Protein AF-A0A7X3QCT2-F1 (afdb_monomer_lite)

Foldseek 3Di:
DADADQEAEDADDDVVLSVLQVLQSVLLVHHKYKYADRPWDDDQSHIFSIKIWAAFWDFLVLLNLQQQWWKKKFWWPDFLVLDPQVQLVVVLVVQAAEAAPAFHPDFDDDCLLVCQCVPPDVVSVVCSVVLRRCQQHQYDDPWDWHWDADPVRIIMTMGTGFLHPLSNLLSQQLQQVQVVHHSPPGRDRDPGGGIDGCPDPSNVSSQSSSVSSNVSRVRNNVVSVVVSCVSVVIDTDDMAIWGQRGWDFDADPNGTITMGGRNHTDDPVPHDD

Secondary structure (DSSP, 8-state):
---PPPPEE-SS--HHHHHHHHHHHHHH-S--EEEEEEEEE--SSS-EEEEEEESSEE-HHHH-SSTT--EEEEEEEEEGGG--HHHHHHHHHHHS-BSTTPPPSSPPP-HHHHHHHT-SSHHHHTTHHHHHHHTT--BSSS-EEEEEE-TTSEEEEEEE--SHHHHHHHHHHHHHHTTT--TTSPP---SS---EETTSHHHHHHHHHHHHHHHHHHHHHHHHHHHHHHHHT--EEEEEE--SEEEEEEEETTEEEEEEEES-----TT---

Sequence (273 aa):
MTTTSEPLVFGPADPRSVEQLRNCQQASGELAEGVLCADHHLGYSMPIGGVMALREKIMPAGVGFDIACGNCAVRTDMPASALDAGAAMDEIARTLSFGVGRRNSEPVDHPVLDEIARANFERQRGMARLAADQLGTIGGGNHYVDLFVDDAGWVWVGVHFGSRGFGHKTAAGFLNLMRNRRWADTPSEPERPGFMELGTDLGQAYVEAMELAGRYAYAGREWVVARVLQILGAGETDRVHNHHNFAWREEHGGETLWVVRKGATPAWPGQRG

pLDDT: mean 94.5, std 7.41, range [42.97, 98.81]

Structure (mmCIF, N/CA/C/O backbone):
data_AF-A0A7X3QCT2-F1
#
_entry.id   AF-A0A7X3QCT2-F1
#
loop_
_atom_site.group_PDB
_atom_site.id
_atom_site.type_symbol
_atom_site.label_atom_id
_atom_site.label_alt_id
_atom_site.label_comp_id
_atom_site.label_asym_id
_atom_site.label_entity_id
_atom_site.label_seq_id
_atom_site.pdbx_PDB_ins_code
_atom_site.Cartn_x
_atom_site.Cartn_y
_atom_site.Cartn_z
_atom_site.occupancy
_atom_site.B_iso_or_equiv
_atom_site.auth_seq_id
_atom_site.auth_comp_id
_atom_site.auth_asym_id
_atom_site.auth_atom_id
_atom_site.pdbx_PDB_model_num
ATOM 1 N N . MET A 1 1 ? -21.432 -10.212 29.034 1.00 42.97 1 MET A N 1
ATOM 2 C CA . MET A 1 1 ? -19.981 -10.467 28.940 1.00 42.97 1 MET A CA 1
ATOM 3 C C . MET A 1 1 ? -19.698 -10.775 27.484 1.00 42.97 1 MET A C 1
ATOM 5 O O . MET A 1 1 ? -20.134 -11.817 27.020 1.00 42.97 1 MET A O 1
ATOM 9 N N . THR A 1 2 ? -19.109 -9.842 26.739 1.00 49.72 2 THR A N 1
ATOM 10 C CA . THR A 1 2 ? -18.620 -10.101 25.380 1.00 49.72 2 THR A CA 1
ATOM 11 C C . THR A 1 2 ? -17.411 -11.023 25.509 1.00 49.72 2 THR A C 1
ATOM 13 O O . THR A 1 2 ? -16.376 -10.636 26.042 1.00 49.72 2 THR A O 1
ATOM 16 N N . THR A 1 3 ? -17.575 -12.293 25.151 1.00 53.66 3 THR A N 1
ATOM 17 C CA . THR A 1 3 ? -16.487 -13.273 25.174 1.00 53.66 3 THR A CA 1
ATOM 18 C C . THR A 1 3 ? -15.582 -12.995 23.982 1.00 53.66 3 THR A C 1
ATOM 20 O O . THR A 1 3 ? -15.941 -13.342 22.865 1.00 53.66 3 THR A O 1
ATOM 23 N N . THR A 1 4 ? -14.442 -12.336 24.179 1.00 63.31 4 THR A N 1
ATOM 24 C CA . THR A 1 4 ? -13.421 -12.228 23.127 1.00 63.31 4 THR A CA 1
ATOM 25 C C . THR A 1 4 ? -12.898 -13.624 22.793 1.00 63.31 4 THR A C 1
ATOM 27 O O . THR A 1 4 ? -12.580 -14.378 23.716 1.00 63.31 4 THR A O 1
ATOM 30 N N . SER A 1 5 ? -12.811 -13.981 21.510 1.00 79.75 5 SER A N 1
ATOM 31 C CA . SER A 1 5 ? -12.181 -15.239 21.097 1.00 79.75 5 SER A CA 1
ATOM 32 C C . SER A 1 5 ? -10.664 -15.165 21.288 1.00 79.75 5 SER A C 1
ATOM 34 O O . SER A 1 5 ? -10.064 -14.096 21.170 1.00 79.75 5 SER A O 1
ATOM 36 N N . GLU A 1 6 ? -10.033 -16.295 21.607 1.00 87.19 6 GLU A N 1
ATOM 37 C CA . GLU A 1 6 ? -8.569 -16.383 21.606 1.00 87.19 6 GLU A CA 1
ATOM 38 C C . GLU A 1 6 ? -8.036 -16.215 20.172 1.00 87.19 6 GLU A C 1
ATOM 40 O O . GLU A 1 6 ? -8.607 -16.817 19.256 1.00 87.19 6 GLU A O 1
ATOM 45 N N . PRO A 1 7 ? -6.952 -15.440 19.958 1.00 91.06 7 PRO A N 1
ATOM 46 C CA . PRO A 1 7 ? -6.292 -15.364 18.664 1.00 91.06 7 PRO A CA 1
ATOM 47 C C . PRO A 1 7 ? -5.934 -16.740 18.097 1.00 91.06 7 PRO A C 1
ATOM 49 O O . PRO A 1 7 ? -5.259 -17.536 18.754 1.00 91.06 7 PRO A O 1
ATOM 52 N N . LEU A 1 8 ? -6.303 -16.994 16.843 1.00 92.88 8 LEU A N 1
ATOM 53 C CA . LEU A 1 8 ? -5.777 -18.133 16.096 1.00 92.88 8 LEU A CA 1
ATOM 54 C C . LEU A 1 8 ? -4.351 -17.813 15.636 1.00 92.88 8 LEU A C 1
ATOM 56 O O . LEU A 1 8 ? -4.130 -16.804 14.971 1.00 92.88 8 LEU A O 1
ATOM 60 N N . VAL A 1 9 ? -3.381 -18.667 15.960 1.00 92.69 9 VAL A N 1
ATOM 61 C CA . VAL A 1 9 ? -1.968 -18.434 15.628 1.00 92.69 9 VAL A CA 1
ATOM 62 C C . VAL A 1 9 ? -1.450 -19.509 14.686 1.00 92.69 9 VAL A C 1
ATOM 64 O O . VAL A 1 9 ? -1.581 -20.702 14.960 1.00 92.69 9 VAL A O 1
ATOM 67 N N . PHE A 1 10 ? -0.819 -19.082 13.596 1.00 90.00 10 PHE A N 1
ATOM 68 C CA . PHE A 1 10 ? -0.097 -19.955 12.680 1.00 90.00 10 PHE A CA 1
ATOM 69 C C . PHE A 1 10 ? 1.409 -19.859 12.942 1.00 90.00 10 PHE A C 1
ATOM 71 O O . PHE A 1 10 ? 1.956 -18.765 13.023 1.00 90.00 10 PHE A O 1
ATOM 78 N N . GLY A 1 11 ? 2.090 -21.003 13.049 1.00 89.88 11 GLY A N 1
ATOM 79 C CA . GLY A 1 11 ? 3.526 -21.062 13.351 1.00 89.88 11 GLY A CA 1
ATOM 80 C C . GLY A 1 11 ? 3.873 -20.828 14.834 1.00 89.88 11 GLY A C 1
ATOM 81 O O . GLY A 1 11 ? 2.981 -20.771 15.684 1.00 89.88 11 GLY A O 1
ATOM 82 N N . PRO A 1 12 ? 5.173 -20.749 15.180 1.00 89.25 12 PRO A N 1
ATOM 83 C CA . PRO A 1 12 ? 5.620 -20.447 16.539 1.00 89.25 12 PRO A CA 1
ATOM 84 C C . PRO A 1 12 ? 5.151 -19.057 16.984 1.00 89.25 12 PRO A C 1
ATOM 86 O O . PRO A 1 12 ? 5.372 -18.079 16.279 1.00 89.25 12 PRO A O 1
ATOM 89 N N . ALA A 1 13 ? 4.530 -18.966 18.160 1.00 89.06 13 ALA A N 1
ATOM 90 C CA . ALA A 1 13 ? 3.944 -17.725 18.657 1.00 89.06 13 ALA A CA 1
ATOM 91 C C . ALA A 1 13 ? 4.942 -16.882 19.474 1.00 89.06 13 ALA A C 1
ATOM 93 O O . ALA A 1 13 ? 5.467 -17.375 20.474 1.00 89.06 13 ALA A O 1
ATOM 94 N N . ASP A 1 14 ? 5.140 -15.600 19.129 1.00 90.06 14 ASP A N 1
ATOM 95 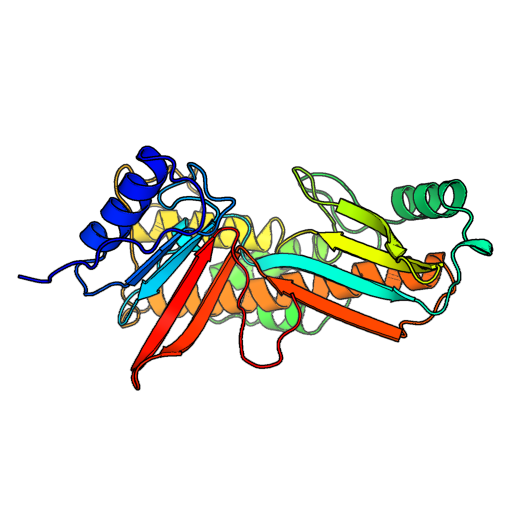C CA . ASP A 1 14 ? 5.679 -14.597 20.065 1.00 90.06 14 ASP A CA 1
ATOM 96 C C . ASP A 1 14 ? 4.564 -14.225 21.060 1.00 90.06 14 ASP A C 1
ATOM 98 O O . ASP A 1 14 ? 3.583 -13.584 20.658 1.00 90.06 14 ASP A O 1
ATOM 102 N N . PRO A 1 15 ? 4.688 -14.562 22.362 1.00 94.00 15 PRO A N 1
ATOM 103 C CA . PRO A 1 15 ? 3.645 -14.289 23.350 1.00 94.00 15 PRO A CA 1
ATOM 104 C C . PRO A 1 15 ? 3.253 -12.811 23.427 1.00 94.00 15 PRO A C 1
ATOM 106 O O . PRO A 1 15 ? 2.107 -12.492 23.740 1.00 94.00 15 PRO A O 1
ATOM 109 N N . ARG A 1 16 ? 4.182 -11.897 23.115 1.00 95.00 16 ARG A N 1
ATOM 110 C CA . ARG A 1 16 ? 3.914 -10.455 23.134 1.00 95.00 16 ARG A CA 1
ATOM 111 C C . ARG A 1 16 ? 3.017 -10.030 21.975 1.00 95.00 16 ARG A C 1
ATOM 113 O O . ARG A 1 16 ? 2.191 -9.146 22.159 1.00 95.00 16 ARG A O 1
ATOM 120 N N . SER A 1 17 ? 3.145 -10.665 20.812 1.00 95.38 17 SER A N 1
ATOM 121 C CA . SER A 1 17 ? 2.288 -10.406 19.647 1.00 95.38 17 SER A CA 1
ATOM 122 C C . SER A 1 17 ? 0.884 -10.973 19.853 1.00 95.38 17 SER A C 1
ATOM 124 O O . SER A 1 17 ? -0.098 -10.310 19.524 1.00 95.38 17 SER A O 1
ATOM 126 N N . VAL A 1 18 ? 0.781 -12.158 20.470 1.00 95.38 18 VAL A N 1
ATOM 127 C CA . VAL A 1 18 ? -0.507 -12.737 20.899 1.00 95.38 18 VAL A CA 1
ATOM 128 C C . VAL A 1 18 ? -1.214 -11.791 21.863 1.00 95.38 18 VAL A C 1
ATOM 130 O O . VAL A 1 18 ? -2.374 -11.445 21.654 1.00 95.38 18 VAL A O 1
ATOM 133 N N . GLU A 1 19 ? -0.499 -11.317 22.883 1.00 94.94 19 GLU A N 1
ATOM 134 C CA . GLU A 1 19 ? -1.038 -10.364 23.848 1.00 94.94 19 GLU A CA 1
ATOM 135 C C . GLU A 1 19 ? -1.411 -9.029 23.189 1.00 94.94 19 GLU A C 1
ATOM 137 O O . GLU A 1 19 ? -2.446 -8.444 23.499 1.00 94.94 19 GLU A O 1
ATOM 142 N N . GLN A 1 20 ? -0.622 -8.555 22.225 1.00 94.06 20 GLN A N 1
ATOM 143 C CA . GLN A 1 20 ? -0.935 -7.343 21.476 1.00 94.06 20 GLN A CA 1
ATOM 144 C C . GLN A 1 20 ? -2.252 -7.467 20.689 1.00 94.06 20 GLN A C 1
ATOM 146 O O . GLN A 1 20 ? -3.079 -6.553 20.738 1.00 94.06 20 GLN A O 1
ATOM 151 N N . LEU A 1 21 ? -2.485 -8.590 19.998 1.00 95.56 21 LEU A N 1
ATOM 152 C CA . LEU A 1 21 ? -3.744 -8.817 19.281 1.00 95.56 21 LEU A CA 1
ATOM 153 C C . LEU A 1 21 ? -4.923 -9.012 20.243 1.00 95.56 21 LEU A C 1
ATOM 155 O O . LEU A 1 21 ? -5.983 -8.425 20.025 1.00 95.56 21 LEU A O 1
ATOM 159 N N . ARG A 1 22 ? -4.721 -9.737 21.350 1.00 94.81 22 ARG A N 1
ATOM 160 C CA . ARG A 1 22 ? -5.732 -9.900 22.407 1.00 94.81 22 ARG A CA 1
ATOM 161 C C . ARG A 1 22 ? -6.169 -8.548 22.976 1.00 94.81 22 ARG A C 1
ATOM 163 O O . ARG A 1 22 ? -7.364 -8.297 23.117 1.00 94.81 22 ARG A O 1
ATOM 170 N N . ASN A 1 23 ? -5.220 -7.647 23.232 1.00 94.06 23 ASN A N 1
ATOM 171 C CA . ASN A 1 23 ? -5.509 -6.280 23.668 1.00 94.06 23 ASN A CA 1
ATOM 172 C C . ASN A 1 23 ? -6.344 -5.505 22.638 1.00 94.06 23 ASN A C 1
ATOM 174 O O . ASN A 1 23 ? -7.232 -4.744 23.022 1.00 94.06 23 ASN A O 1
ATOM 178 N N . CYS A 1 24 ? -6.112 -5.715 21.337 1.00 94.56 24 CYS A N 1
ATOM 179 C CA . CYS A 1 24 ? -6.940 -5.124 20.282 1.00 94.56 24 CYS A CA 1
ATOM 180 C C . CYS A 1 24 ? -8.372 -5.675 20.307 1.00 94.56 24 CYS A C 1
ATOM 182 O O . CYS A 1 24 ? -9.318 -4.887 20.310 1.00 94.56 24 CYS A O 1
ATOM 184 N N . GLN A 1 25 ? -8.543 -6.998 20.396 1.00 94.75 25 GLN A N 1
ATOM 185 C CA . GLN A 1 25 ? -9.867 -7.626 20.468 1.00 94.75 25 GLN A CA 1
ATOM 186 C C . GLN A 1 25 ? -10.650 -7.146 21.697 1.00 94.75 25 GLN A C 1
ATOM 188 O O . GLN A 1 25 ? -11.811 -6.768 21.573 1.00 94.75 25 GLN A O 1
ATOM 193 N N . GLN A 1 26 ? -10.013 -7.078 22.870 1.00 93.00 26 GLN A N 1
ATOM 194 C CA . GLN A 1 26 ? -10.643 -6.574 24.096 1.00 93.00 26 GLN A CA 1
ATOM 195 C C . GLN A 1 26 ? -11.027 -5.095 23.989 1.00 93.00 26 GLN A C 1
ATOM 197 O O . GLN A 1 26 ? -12.134 -4.713 24.367 1.00 93.00 26 GLN A O 1
ATOM 202 N N . ALA A 1 27 ? -10.132 -4.262 23.455 1.00 92.94 27 ALA A N 1
ATOM 203 C CA . ALA A 1 27 ? -10.375 -2.832 23.301 1.00 92.94 27 ALA A CA 1
ATOM 204 C C . ALA A 1 27 ? -11.466 -2.510 22.265 1.00 92.94 27 ALA A C 1
ATOM 206 O O . ALA A 1 27 ? -12.057 -1.433 22.339 1.00 92.94 27 ALA A O 1
ATOM 207 N N . SER A 1 28 ? -11.761 -3.426 21.334 1.00 93.44 28 SER A N 1
ATOM 208 C CA . SER A 1 28 ? -12.837 -3.241 20.351 1.00 93.44 28 SER A CA 1
ATOM 209 C C . SER A 1 28 ? -14.212 -3.090 21.017 1.00 93.44 28 SER A C 1
ATOM 211 O O . SER A 1 28 ? -15.053 -2.328 20.541 1.00 93.44 28 SER A O 1
ATOM 213 N N . GLY A 1 29 ? -14.434 -3.765 22.152 1.00 91.19 29 GLY A N 1
ATOM 214 C CA . GLY A 1 29 ? -15.724 -3.803 22.843 1.00 91.19 29 GLY A CA 1
ATOM 215 C C . GLY A 1 29 ? -16.796 -4.651 22.145 1.00 91.19 29 GLY A C 1
ATOM 216 O O . GLY A 1 29 ? -17.916 -4.715 22.648 1.00 91.19 29 GLY A O 1
ATOM 217 N N . GLU A 1 30 ? -16.465 -5.323 21.039 1.00 90.25 30 GLU A N 1
ATOM 218 C CA . GLU A 1 30 ? -17.344 -6.240 20.307 1.00 90.25 30 GLU A CA 1
ATOM 219 C C . GLU A 1 30 ? -16.736 -7.651 20.218 1.00 90.25 30 GLU A C 1
ATOM 221 O O . GLU A 1 30 ? -15.598 -7.890 20.628 1.00 90.25 30 GLU A O 1
ATOM 226 N N . LEU A 1 31 ? -17.519 -8.622 19.736 1.00 85.56 31 LEU A N 1
ATOM 227 C CA . LEU A 1 31 ? -16.987 -9.945 19.415 1.00 85.56 31 LEU A CA 1
ATOM 228 C C . LEU A 1 31 ? -16.133 -9.821 18.148 1.00 85.56 31 LEU A C 1
ATOM 230 O O . LEU A 1 31 ? -16.675 -9.791 17.047 1.00 85.56 31 LEU A O 1
ATOM 234 N N . ALA A 1 32 ? -14.818 -9.728 18.330 1.00 87.75 32 ALA A N 1
ATOM 235 C CA . ALA A 1 32 ? -13.847 -9.637 17.249 1.00 87.75 32 ALA A CA 1
ATOM 236 C C . ALA A 1 32 ? -13.029 -10.927 17.151 1.00 87.75 32 ALA A C 1
ATOM 238 O O . ALA A 1 32 ? -12.456 -11.380 18.147 1.00 87.75 32 ALA A O 1
ATOM 239 N N . GLU A 1 33 ? -12.933 -11.492 15.951 1.00 91.94 33 GLU A N 1
ATOM 240 C CA . GLU A 1 33 ? -12.027 -12.606 15.666 1.00 91.94 33 GLU A CA 1
ATOM 241 C C . GLU A 1 33 ? -10.645 -12.085 15.281 1.00 91.94 33 GLU A C 1
ATOM 243 O O . GLU A 1 33 ? -10.526 -11.099 14.552 1.00 91.94 33 GLU A O 1
ATOM 248 N N . GLY A 1 34 ? -9.603 -12.744 15.786 1.00 94.69 34 GLY A N 1
ATOM 249 C CA . GLY A 1 34 ? -8.212 -12.371 15.567 1.00 94.69 34 GLY A CA 1
ATOM 250 C C . GLY A 1 34 ? -7.393 -13.539 15.032 1.00 94.69 34 GLY A C 1
ATOM 251 O O . GLY A 1 34 ? -7.490 -14.655 15.542 1.00 94.69 34 GLY A O 1
ATOM 252 N N . VAL A 1 35 ? -6.549 -13.272 14.036 1.00 95.81 35 VAL A N 1
ATOM 253 C CA . VAL A 1 35 ? -5.576 -14.232 13.501 1.00 95.81 35 VAL A CA 1
ATOM 254 C C . VAL A 1 35 ? -4.179 -13.614 13.505 1.00 95.81 35 VAL A C 1
ATOM 256 O O . VAL A 1 35 ? -4.013 -12.439 13.180 1.00 95.81 35 VAL A O 1
ATOM 259 N N . LEU A 1 36 ? -3.172 -14.418 13.842 1.00 96.50 36 LEU A N 1
ATOM 260 C CA . LEU A 1 36 ? -1.759 -14.120 13.630 1.00 96.50 36 LEU A CA 1
ATOM 261 C C . LEU A 1 36 ? -1.175 -15.059 12.577 1.00 96.50 36 LEU A C 1
ATOM 263 O O . LEU A 1 36 ? -1.149 -16.279 12.754 1.00 96.50 36 LEU A O 1
ATOM 267 N N . CYS A 1 37 ? -0.689 -14.467 11.492 1.00 95.62 37 CYS A N 1
ATOM 268 C CA . CYS A 1 37 ? 0.076 -15.129 10.445 1.00 95.62 37 CYS A CA 1
ATOM 269 C C . CYS A 1 37 ? 1.456 -15.573 10.959 1.00 95.62 37 CYS A C 1
ATOM 271 O O . CYS A 1 37 ? 1.920 -15.141 12.012 1.00 95.62 37 CYS A O 1
ATOM 273 N N . ALA A 1 38 ? 2.128 -16.456 10.218 1.00 94.06 38 ALA A N 1
ATOM 274 C CA . ALA A 1 38 ? 3.389 -17.067 10.652 1.00 94.06 38 ALA A CA 1
ATOM 275 C C . ALA A 1 38 ? 4.577 -16.094 10.753 1.00 94.06 38 ALA A C 1
ATOM 277 O O . ALA A 1 38 ? 5.556 -16.387 11.433 1.00 94.06 38 ALA A O 1
ATOM 278 N N . ASP A 1 39 ? 4.487 -14.942 10.099 1.00 93.62 39 ASP A N 1
ATOM 279 C CA . ASP A 1 39 ? 5.474 -13.863 10.082 1.00 93.62 39 ASP A CA 1
ATOM 280 C C . ASP A 1 39 ? 5.203 -12.776 11.138 1.00 93.62 39 ASP A C 1
ATOM 282 O O . ASP A 1 39 ? 5.813 -11.698 11.114 1.00 93.62 39 ASP A O 1
ATOM 286 N N . HIS A 1 40 ? 4.285 -13.042 12.073 1.00 95.81 40 HIS A N 1
ATOM 287 C CA . HIS A 1 40 ? 3.860 -12.041 13.032 1.00 95.81 40 HIS A CA 1
ATOM 288 C C . HIS A 1 40 ? 4.997 -11.536 13.921 1.00 95.81 40 HIS A C 1
ATOM 290 O O . HIS A 1 40 ? 5.888 -12.269 14.351 1.00 95.81 40 HIS A O 1
ATOM 296 N N . HIS A 1 41 ? 4.925 -10.255 14.256 1.00 94.75 41 HIS A N 1
ATOM 297 C CA . HIS A 1 41 ? 5.827 -9.614 15.202 1.00 94.75 41 HIS A CA 1
ATOM 298 C C . HIS A 1 41 ? 5.194 -8.338 15.755 1.00 94.75 41 HIS A C 1
ATOM 300 O O . HIS A 1 41 ? 4.170 -7.853 15.260 1.00 94.75 41 HIS A O 1
ATOM 306 N N . LEU A 1 42 ? 5.822 -7.783 16.793 1.00 94.00 42 LEU A N 1
ATOM 307 C CA . LEU A 1 42 ? 5.360 -6.553 17.423 1.00 94.00 42 LEU A CA 1
ATOM 308 C C . LEU A 1 42 ? 5.216 -5.427 16.401 1.00 94.00 42 LEU A C 1
ATOM 310 O O . LEU A 1 42 ? 6.157 -5.077 15.689 1.00 94.00 42 LEU A O 1
ATOM 314 N N . GLY A 1 43 ? 4.023 -4.846 16.378 1.00 89.75 43 GLY A N 1
ATOM 315 C CA . GLY A 1 43 ? 3.695 -3.687 15.565 1.00 89.75 43 GLY A CA 1
ATOM 316 C C . GLY A 1 43 ? 3.277 -2.496 16.418 1.00 89.75 43 GLY A C 1
ATOM 317 O O . GLY A 1 43 ? 3.381 -2.492 17.645 1.00 89.75 43 GLY A O 1
ATOM 318 N N . TYR A 1 44 ? 2.756 -1.471 15.755 1.00 84.38 44 TYR A N 1
ATOM 319 C CA . TYR A 1 44 ? 2.143 -0.316 16.411 1.00 84.38 44 TYR A CA 1
ATOM 320 C C . TYR A 1 44 ? 0.652 -0.558 16.665 1.00 84.38 44 TYR A C 1
ATOM 322 O O . TYR A 1 44 ? -0.097 -0.754 15.708 1.00 84.38 44 TYR A O 1
ATOM 330 N N . SER A 1 45 ? 0.220 -0.530 17.931 1.00 88.25 45 SER A N 1
ATOM 331 C CA . SER A 1 45 ? -1.109 -0.962 18.419 1.00 88.25 45 SER A CA 1
ATOM 332 C C . SER A 1 45 ? -1.458 -2.423 18.121 1.00 88.25 45 SER A C 1
ATOM 334 O O . SER A 1 45 ? -1.608 -3.195 19.057 1.00 88.25 45 SER A O 1
ATOM 336 N N . MET A 1 46 ? -1.551 -2.798 16.846 1.00 93.25 46 MET A N 1
ATOM 337 C CA . MET A 1 46 ? -1.803 -4.153 16.355 1.00 93.25 46 MET A CA 1
ATOM 338 C C . MET A 1 46 ? -0.497 -4.759 15.808 1.00 93.25 46 MET A C 1
ATOM 340 O O . MET A 1 46 ? 0.280 -4.014 15.184 1.00 93.25 46 MET A O 1
ATOM 344 N N . PRO A 1 47 ? -0.241 -6.065 16.021 1.00 95.00 47 PRO A N 1
ATOM 345 C CA . PRO A 1 47 ? 0.945 -6.729 15.487 1.00 95.00 47 PRO A CA 1
ATOM 346 C C . PRO A 1 47 ? 0.944 -6.729 13.957 1.00 95.00 47 PRO A C 1
ATOM 348 O O . PRO A 1 47 ? -0.109 -6.730 13.318 1.00 95.00 47 PRO A O 1
ATOM 351 N N . ILE A 1 48 ? 2.142 -6.722 13.374 1.00 95.19 48 ILE A N 1
ATOM 352 C CA . ILE A 1 48 ? 2.321 -7.047 11.954 1.00 95.19 48 ILE A CA 1
ATOM 353 C C . ILE A 1 48 ? 2.093 -8.559 11.803 1.00 95.19 48 ILE A C 1
ATOM 355 O O . ILE A 1 48 ? 2.358 -9.305 12.745 1.00 95.19 48 ILE A O 1
ATOM 359 N N . GLY A 1 49 ? 1.540 -8.994 10.671 1.00 95.62 49 GLY A N 1
ATOM 360 C CA . GLY A 1 49 ? 0.988 -10.338 10.475 1.00 95.62 49 GLY A CA 1
ATOM 361 C C . GLY A 1 49 ? -0.364 -10.537 11.173 1.00 95.62 49 GLY A C 1
ATOM 362 O O . GLY A 1 49 ? -0.841 -11.661 11.287 1.00 95.62 49 GLY A O 1
ATOM 363 N N . GLY A 1 50 ? -0.975 -9.468 11.693 1.00 96.50 50 GLY A N 1
ATOM 364 C CA . GLY A 1 50 ? -2.258 -9.522 12.383 1.00 96.50 50 GLY A CA 1
ATOM 365 C C . GLY A 1 50 ? -3.440 -9.316 11.441 1.00 96.50 50 GLY A C 1
ATOM 366 O O . GLY A 1 50 ? -3.430 -8.423 10.589 1.00 96.50 50 GLY A O 1
ATOM 367 N N . VAL A 1 51 ? -4.504 -10.081 11.671 1.00 97.31 51 VAL A N 1
ATOM 368 C CA . VAL A 1 51 ? -5.819 -9.904 11.050 1.00 97.31 51 VAL A CA 1
ATOM 369 C C . VAL A 1 51 ? -6.871 -9.799 12.144 1.00 97.31 51 VAL A C 1
ATOM 371 O O . VAL A 1 51 ? -6.829 -10.557 13.112 1.00 97.31 51 VAL A O 1
ATOM 374 N N . MET A 1 52 ? -7.808 -8.865 12.002 1.00 96.38 52 MET A N 1
ATOM 375 C CA . MET A 1 52 ? -8.929 -8.723 12.924 1.00 96.38 52 MET A CA 1
ATOM 376 C C . MET A 1 52 ? -10.222 -8.437 12.168 1.00 96.38 52 MET A C 1
ATOM 378 O O . MET A 1 52 ? -10.264 -7.527 11.341 1.00 96.38 52 MET A O 1
ATOM 382 N N . ALA A 1 53 ? -11.266 -9.208 12.457 1.00 96.38 53 ALA A N 1
ATOM 383 C CA . ALA A 1 53 ? -12.594 -9.024 11.888 1.00 96.38 53 ALA A CA 1
ATOM 384 C C . ALA A 1 53 ? -13.486 -8.257 12.872 1.00 96.38 53 ALA A C 1
ATOM 386 O O . ALA A 1 53 ? -13.617 -8.647 14.032 1.00 96.38 53 ALA A O 1
ATOM 387 N N . LEU A 1 54 ? -14.065 -7.156 12.397 1.00 96.12 54 LEU A N 1
ATOM 388 C CA . LEU A 1 54 ? -14.881 -6.214 13.161 1.00 96.12 54 LEU A CA 1
ATOM 389 C C . LEU A 1 54 ? -16.261 -6.074 12.520 1.00 96.12 54 LEU A C 1
ATOM 391 O O . LEU A 1 54 ? -16.391 -6.180 11.302 1.00 96.12 54 LEU A O 1
ATOM 395 N N . ARG A 1 55 ? -17.295 -5.812 13.315 1.00 95.25 55 ARG A N 1
ATOM 396 C CA . ARG A 1 55 ? -18.674 -5.681 12.825 1.00 95.25 55 ARG A CA 1
ATOM 397 C C . ARG A 1 55 ? -19.054 -4.226 12.625 1.00 95.25 55 ARG A C 1
ATOM 399 O O . ARG A 1 55 ? -19.434 -3.828 11.526 1.00 95.25 55 ARG A O 1
ATOM 406 N N . GLU A 1 56 ? -18.951 -3.435 13.686 1.00 95.25 56 GLU A N 1
ATOM 407 C CA . GLU A 1 56 ? -19.454 -2.057 13.704 1.00 95.25 56 GLU A CA 1
ATOM 408 C C . GLU A 1 56 ? -18.325 -1.025 13.676 1.00 95.25 56 GLU A C 1
ATOM 410 O O . GLU A 1 56 ? -18.578 0.181 13.642 1.00 95.25 56 GLU A O 1
ATOM 415 N N . LYS A 1 57 ? -17.068 -1.486 13.646 1.00 96.12 57 LYS A N 1
ATOM 416 C CA . LYS A 1 57 ? -15.887 -0.642 13.836 1.00 96.12 57 LYS A CA 1
ATOM 417 C C . LYS A 1 57 ? -14.826 -0.839 12.772 1.00 96.12 57 LYS A C 1
ATOM 419 O O . LYS A 1 57 ? -14.754 -1.855 12.089 1.00 96.12 57 LYS A O 1
ATOM 424 N N . ILE A 1 58 ? -13.940 0.145 12.697 1.00 96.31 58 ILE A N 1
ATOM 425 C CA . ILE A 1 58 ? -12.718 0.097 11.902 1.00 96.31 58 ILE A CA 1
ATOM 426 C C . ILE A 1 58 ? -11.528 0.570 12.740 1.00 96.31 58 ILE A C 1
ATOM 428 O O . ILE A 1 58 ? -11.658 1.463 13.583 1.00 96.31 58 ILE A O 1
ATOM 432 N N . MET A 1 59 ? -10.356 -0.030 12.518 1.00 94.75 59 MET A N 1
ATOM 433 C CA . MET A 1 59 ? -9.138 0.245 13.287 1.00 94.75 59 MET A CA 1
ATOM 434 C C . MET A 1 59 ? -8.034 0.835 12.394 1.00 94.75 59 MET A C 1
ATOM 436 O O . MET A 1 59 ? -7.267 0.078 11.794 1.00 94.75 59 MET A O 1
ATOM 440 N N . PRO A 1 60 ? -7.861 2.171 12.337 1.00 94.00 60 PRO A N 1
ATOM 441 C CA . PRO A 1 60 ? -6.835 2.785 11.491 1.00 94.00 60 PRO A CA 1
ATOM 442 C C . PRO A 1 60 ? -5.409 2.326 11.788 1.00 94.00 60 PRO A C 1
ATOM 444 O O . PRO A 1 60 ? -4.616 2.118 10.875 1.00 94.00 60 PRO A O 1
ATOM 447 N N . ALA A 1 61 ? -5.077 2.122 13.065 1.00 91.81 61 ALA A N 1
ATOM 448 C CA . ALA A 1 61 ? -3.761 1.620 13.459 1.00 91.81 61 ALA A CA 1
ATOM 449 C C . ALA A 1 61 ? -3.536 0.146 13.057 1.00 91.81 61 ALA A C 1
ATOM 451 O O . ALA A 1 61 ? -2.386 -0.279 12.899 1.00 91.81 61 ALA A O 1
ATOM 452 N N . GLY A 1 62 ? -4.626 -0.610 12.877 1.00 93.44 62 GLY A N 1
ATOM 453 C CA . GLY A 1 62 ? -4.626 -1.965 12.331 1.00 93.44 62 GLY A CA 1
ATOM 454 C C . GLY A 1 62 ? -4.422 -1.981 10.817 1.00 93.44 62 GLY A C 1
ATOM 455 O O . GLY A 1 62 ? -3.748 -2.860 10.313 1.00 93.44 62 GLY A O 1
ATOM 456 N N . VAL A 1 63 ? -4.890 -0.967 10.086 1.00 95.56 63 VAL A N 1
ATOM 457 C CA . VAL A 1 63 ? -4.513 -0.785 8.671 1.00 95.56 63 VAL A CA 1
ATOM 458 C C . VAL A 1 63 ? -3.052 -0.333 8.552 1.00 95.56 63 VAL A C 1
ATOM 460 O O . VAL A 1 63 ? -2.311 -0.810 7.697 1.00 95.56 63 VAL A O 1
ATOM 463 N N . GLY A 1 64 ? -2.612 0.559 9.443 1.00 92.19 64 GLY A N 1
ATOM 464 C CA . GLY A 1 64 ? -1.252 1.093 9.481 1.00 92.19 64 GLY A CA 1
ATOM 465 C C . GLY A 1 64 ? -1.086 2.422 8.737 1.00 92.19 64 GLY A C 1
ATOM 466 O O . GLY A 1 64 ? -1.998 2.922 8.082 1.00 92.19 64 GLY A O 1
ATOM 467 N N . PHE A 1 65 ? 0.099 3.030 8.875 1.00 92.38 65 PHE A N 1
ATOM 468 C CA . PHE A 1 65 ? 0.384 4.339 8.274 1.00 92.38 65 PHE A CA 1
ATOM 469 C C . PHE A 1 65 ? 0.525 4.277 6.757 1.00 92.38 65 PHE A C 1
ATOM 471 O O . PHE A 1 65 ? 0.028 5.161 6.065 1.00 92.38 65 PHE A O 1
ATOM 478 N N . ASP A 1 66 ? 1.205 3.257 6.232 1.00 94.62 66 ASP A N 1
ATOM 479 C CA 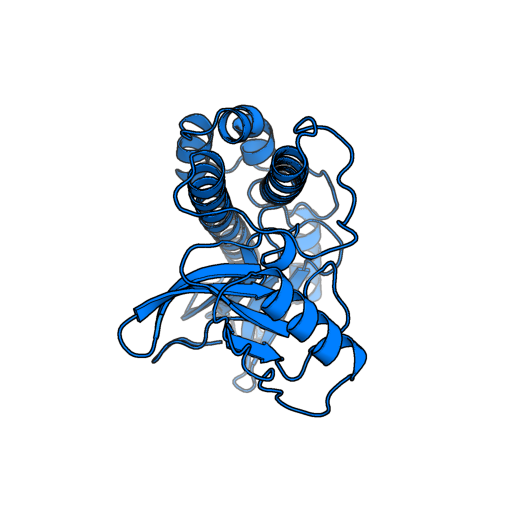. ASP A 1 66 ? 1.286 3.053 4.787 1.00 94.62 66 ASP A CA 1
ATOM 480 C C . ASP A 1 66 ? 0.080 2.241 4.313 1.00 94.62 66 ASP A C 1
ATOM 482 O O . ASP A 1 66 ? 0.167 1.034 4.067 1.00 94.62 66 ASP A O 1
ATOM 486 N N . ILE A 1 67 ? -1.072 2.920 4.263 1.00 98.06 67 ILE A N 1
ATOM 487 C CA . ILE A 1 67 ? -2.328 2.351 3.770 1.00 98.06 67 ILE A CA 1
ATOM 488 C C . ILE A 1 67 ? -2.076 1.762 2.381 1.00 98.06 67 ILE A C 1
ATOM 490 O O . ILE A 1 67 ? -1.473 2.402 1.516 1.00 98.06 67 ILE A O 1
ATOM 494 N N . ALA A 1 68 ? -2.556 0.546 2.162 1.00 98.00 68 ALA A N 1
ATOM 495 C CA . ALA A 1 68 ? -2.460 -0.170 0.900 1.00 98.00 68 ALA A CA 1
ATOM 496 C C . ALA A 1 68 ? -1.026 -0.410 0.395 1.00 98.00 68 ALA A C 1
ATOM 498 O O . ALA A 1 68 ? -0.814 -0.624 -0.808 1.00 98.00 68 ALA A O 1
ATOM 499 N N . CYS A 1 69 ? -0.043 -0.425 1.307 1.00 97.94 69 CYS A N 1
ATOM 500 C CA . CYS A 1 69 ? 1.223 -1.102 1.041 1.00 97.94 69 CYS A CA 1
ATOM 501 C C . CYS A 1 69 ? 0.944 -2.541 0.597 1.00 97.94 69 CYS A C 1
ATOM 503 O O . CYS A 1 69 ? -0.064 -3.141 0.991 1.00 97.94 69 CYS A O 1
ATOM 505 N N . GLY A 1 70 ? 1.772 -3.059 -0.298 1.00 97.31 70 GLY A N 1
ATOM 506 C CA . GLY A 1 70 ? 1.563 -4.358 -0.915 1.00 97.31 70 GLY A CA 1
ATOM 507 C C . GLY A 1 70 ? 2.373 -4.516 -2.188 1.00 97.31 70 GLY A C 1
ATOM 508 O O . GLY A 1 70 ? 3.134 -3.623 -2.574 1.00 97.31 70 GLY A O 1
ATOM 509 N N . ASN A 1 71 ? 2.206 -5.669 -2.827 1.00 97.25 71 ASN A N 1
ATOM 510 C CA . ASN A 1 71 ? 3.048 -6.105 -3.933 1.00 97.25 71 ASN A CA 1
ATOM 511 C C . ASN A 1 71 ? 2.289 -6.095 -5.259 1.00 97.25 71 ASN A C 1
ATOM 513 O O . ASN A 1 71 ? 1.088 -6.360 -5.304 1.00 97.25 71 ASN A O 1
ATOM 517 N N . CYS A 1 72 ? 3.007 -5.815 -6.341 1.00 98.25 72 CYS A N 1
ATOM 518 C CA . CYS A 1 72 ? 2.626 -6.139 -7.708 1.00 98.25 72 CYS A CA 1
ATOM 519 C C . CYS A 1 72 ? 3.760 -6.950 -8.332 1.00 98.25 72 CYS A C 1
ATOM 521 O O . CYS A 1 72 ? 4.872 -6.442 -8.441 1.00 98.25 72 CYS A O 1
ATOM 523 N N . ALA A 1 73 ? 3.480 -8.181 -8.739 1.00 98.06 73 ALA A N 1
ATOM 524 C CA . ALA A 1 73 ? 4.400 -9.040 -9.463 1.00 98.06 73 ALA A CA 1
ATOM 525 C C . ALA A 1 73 ? 3.828 -9.312 -10.855 1.00 98.06 73 ALA A C 1
ATOM 527 O O . ALA A 1 73 ? 2.684 -9.752 -10.978 1.00 98.06 73 ALA A O 1
ATOM 528 N N . VAL A 1 74 ? 4.611 -9.040 -11.895 1.00 98.56 74 VAL A N 1
ATOM 529 C CA . VAL A 1 74 ? 4.231 -9.274 -13.290 1.00 98.56 74 VAL A CA 1
ATOM 530 C C . VAL A 1 74 ? 5.244 -10.182 -13.956 1.00 98.56 74 VAL A C 1
ATOM 532 O O . VAL A 1 74 ? 6.427 -9.852 -13.988 1.00 98.56 74 VAL A O 1
ATOM 535 N N . ARG A 1 75 ? 4.782 -11.303 -14.515 1.00 98.62 75 ARG A N 1
ATOM 536 C CA . ARG A 1 75 ? 5.614 -12.131 -15.389 1.00 98.62 75 ARG A CA 1
ATOM 537 C C . ARG A 1 75 ? 5.652 -11.508 -16.765 1.00 98.62 75 ARG A C 1
ATOM 539 O O . ARG A 1 75 ? 4.616 -11.118 -17.304 1.00 98.62 75 ARG A O 1
ATOM 546 N N . THR A 1 76 ? 6.836 -11.471 -17.346 1.00 98.75 76 THR A N 1
ATOM 547 C CA . THR A 1 76 ? 7.041 -10.951 -18.693 1.00 98.75 76 THR A CA 1
ATOM 548 C C . THR A 1 76 ? 7.091 -12.071 -19.734 1.00 98.75 76 THR A C 1
ATOM 550 O O . THR A 1 76 ? 7.122 -13.253 -19.389 1.00 98.75 76 THR A O 1
ATOM 553 N N . ASP A 1 77 ? 7.086 -11.714 -21.013 1.00 98.50 77 ASP A N 1
ATOM 554 C CA . ASP A 1 77 ? 7.448 -12.603 -22.125 1.00 98.50 77 ASP A CA 1
ATOM 555 C C . ASP A 1 77 ? 8.968 -12.647 -22.394 1.00 98.50 77 ASP A C 1
ATOM 557 O O . ASP A 1 77 ? 9.414 -13.301 -23.340 1.00 98.50 77 ASP A O 1
ATOM 561 N N . MET A 1 78 ? 9.780 -11.993 -21.554 1.00 98.56 78 MET A N 1
ATOM 562 C CA . MET A 1 78 ? 11.235 -11.988 -21.661 1.00 98.56 78 MET A CA 1
ATOM 563 C C . MET A 1 78 ? 11.836 -13.224 -20.966 1.00 98.56 78 MET A C 1
ATOM 565 O O . MET A 1 78 ? 11.656 -13.406 -19.756 1.00 98.56 78 MET A O 1
ATOM 569 N N . PRO A 1 79 ? 12.604 -14.064 -21.685 1.00 98.50 79 PRO A N 1
ATOM 570 C CA . PRO A 1 79 ? 13.377 -15.124 -21.057 1.00 98.50 79 PRO A CA 1
ATOM 571 C C . PRO A 1 79 ? 14.604 -14.541 -20.345 1.00 98.50 79 PRO A C 1
ATOM 573 O O . PRO A 1 79 ? 15.235 -13.603 -20.832 1.00 98.50 79 PRO A O 1
ATOM 576 N N . ALA A 1 80 ? 15.014 -15.150 -19.235 1.00 98.31 80 ALA A N 1
ATOM 577 C CA . ALA A 1 80 ? 16.161 -14.716 -18.437 1.00 98.31 80 ALA A CA 1
ATOM 578 C C . ALA A 1 80 ? 17.472 -14.660 -19.237 1.00 98.31 80 ALA A C 1
ATOM 580 O O . ALA A 1 80 ? 18.322 -13.816 -18.976 1.00 98.31 80 ALA A O 1
ATOM 581 N N . SER A 1 81 ? 17.626 -15.507 -20.258 1.00 98.12 81 SER A N 1
ATOM 582 C CA . SER A 1 81 ? 18.788 -15.486 -21.155 1.00 98.12 81 SER A CA 1
ATOM 583 C C . SER A 1 81 ? 18.903 -14.212 -22.000 1.00 98.12 81 SER A C 1
ATOM 585 O O . SER A 1 81 ? 19.967 -13.960 -22.558 1.00 98.12 81 SER A O 1
ATOM 587 N N . ALA A 1 82 ? 17.816 -13.449 -22.146 1.00 98.00 82 ALA A N 1
ATOM 588 C CA . ALA A 1 82 ? 17.787 -12.176 -22.864 1.00 98.00 82 ALA A CA 1
ATOM 589 C C . ALA A 1 82 ? 17.931 -10.959 -21.931 1.00 98.00 82 ALA A C 1
ATOM 591 O O . ALA A 1 82 ? 18.024 -9.834 -22.419 1.00 98.00 82 ALA A O 1
ATOM 592 N N . LEU A 1 83 ? 17.947 -11.167 -20.609 1.00 98.12 83 LEU A N 1
ATOM 593 C CA . LEU A 1 83 ? 18.013 -10.093 -19.626 1.00 98.12 83 LEU A CA 1
ATOM 594 C C . LEU A 1 83 ? 19.465 -9.702 -19.325 1.00 98.12 83 LEU A C 1
ATOM 596 O O . LEU A 1 83 ? 20.224 -10.480 -18.747 1.00 98.12 83 LEU A O 1
ATOM 600 N N . ASP A 1 84 ? 19.815 -8.449 -19.610 1.00 97.88 84 ASP A N 1
ATOM 601 C CA . ASP A 1 84 ? 20.944 -7.779 -18.962 1.00 97.88 84 ASP A CA 1
ATOM 602 C C . ASP A 1 84 ? 20.441 -7.080 -17.693 1.00 97.88 84 ASP A C 1
ATOM 604 O O . ASP A 1 84 ? 19.969 -5.941 -17.723 1.00 97.88 84 ASP A O 1
ATOM 608 N N . ALA A 1 85 ? 20.498 -7.796 -16.568 1.00 96.81 85 ALA A N 1
ATOM 609 C CA . ALA A 1 85 ? 19.953 -7.307 -15.306 1.00 96.81 85 ALA A CA 1
ATOM 610 C C . ALA A 1 85 ? 20.674 -6.043 -14.812 1.00 96.81 85 ALA A C 1
ATOM 612 O O . ALA A 1 85 ? 20.032 -5.164 -14.246 1.00 96.81 85 ALA A O 1
ATOM 613 N N . GLY A 1 86 ? 21.986 -5.925 -15.045 1.00 98.19 86 GLY A N 1
ATOM 614 C CA . GLY A 1 86 ? 22.760 -4.761 -14.615 1.00 98.19 86 GLY A CA 1
ATOM 615 C C . GLY A 1 86 ? 22.321 -3.503 -15.357 1.00 98.19 86 GLY A C 1
ATOM 616 O O . GLY A 1 86 ? 21.936 -2.518 -14.730 1.00 98.19 86 GLY A O 1
ATOM 617 N N . ALA A 1 87 ? 22.293 -3.570 -16.691 1.00 98.38 87 ALA A N 1
ATOM 618 C CA . ALA A 1 87 ? 21.858 -2.448 -17.516 1.00 98.38 87 ALA A CA 1
ATOM 619 C C . ALA A 1 87 ? 20.389 -2.071 -17.260 1.00 98.38 87 ALA A C 1
ATOM 621 O O . ALA A 1 87 ? 20.062 -0.886 -17.163 1.00 98.38 87 ALA A O 1
ATOM 622 N N . ALA A 1 88 ? 19.508 -3.066 -17.108 1.00 98.50 88 ALA A N 1
ATOM 623 C CA . ALA A 1 88 ? 18.099 -2.832 -16.809 1.00 98.50 88 ALA A CA 1
ATOM 624 C C . ALA A 1 88 ? 17.910 -2.139 -15.452 1.00 98.50 88 ALA A C 1
ATOM 626 O O . ALA A 1 88 ? 17.193 -1.142 -15.368 1.00 98.50 88 ALA A O 1
ATOM 627 N N . MET A 1 89 ? 18.576 -2.621 -14.397 1.00 98.38 89 MET A N 1
ATOM 628 C CA . MET A 1 89 ? 18.460 -2.033 -13.060 1.00 98.38 89 MET A CA 1
ATOM 629 C C . MET A 1 89 ? 19.065 -0.627 -12.981 1.00 98.38 89 MET A C 1
ATOM 631 O O . MET A 1 89 ? 18.480 0.238 -12.326 1.00 98.38 89 MET A O 1
ATOM 635 N N . ASP A 1 90 ? 20.165 -0.357 -13.691 1.00 98.56 90 ASP A N 1
ATOM 636 C CA . ASP A 1 90 ? 20.730 0.994 -13.809 1.00 98.56 90 ASP A CA 1
ATOM 637 C C . ASP A 1 90 ? 19.736 1.973 -14.454 1.00 98.56 90 ASP A C 1
ATOM 639 O O . ASP A 1 90 ? 19.586 3.112 -13.997 1.00 98.56 90 ASP A O 1
ATOM 643 N N . GLU A 1 91 ? 19.027 1.542 -15.500 1.00 98.44 91 GLU A N 1
ATOM 644 C CA . GLU A 1 91 ? 18.033 2.380 -16.174 1.00 98.44 91 GLU A CA 1
ATOM 645 C C . GLU A 1 91 ? 16.763 2.571 -15.328 1.00 98.44 91 GLU A C 1
ATOM 647 O O . GLU A 1 91 ? 16.242 3.688 -15.239 1.00 98.44 91 GLU A O 1
ATOM 652 N N . ILE A 1 92 ? 16.304 1.524 -14.633 1.00 98.38 92 ILE A N 1
ATOM 653 C CA . ILE A 1 92 ? 15.210 1.598 -13.650 1.00 98.38 92 ILE A CA 1
ATOM 654 C C . ILE A 1 92 ? 15.552 2.614 -12.554 1.00 98.38 92 ILE A C 1
ATOM 656 O O . ILE A 1 92 ? 14.748 3.505 -12.269 1.00 98.38 92 ILE A O 1
ATOM 660 N N . ALA A 1 93 ? 16.750 2.525 -11.968 1.00 97.50 93 ALA A N 1
ATOM 661 C CA . ALA A 1 93 ? 17.208 3.428 -10.912 1.00 97.50 93 ALA A CA 1
ATOM 662 C C . ALA A 1 93 ? 17.332 4.885 -11.385 1.00 97.50 93 ALA A C 1
ATOM 664 O O . ALA A 1 93 ? 17.111 5.812 -10.603 1.00 97.50 93 ALA A O 1
ATOM 665 N N . ARG A 1 94 ? 17.674 5.097 -12.661 1.00 97.12 94 ARG A N 1
ATOM 666 C CA . ARG A 1 94 ? 17.803 6.426 -13.271 1.00 97.12 94 ARG A CA 1
ATOM 667 C C . ARG A 1 94 ? 16.457 7.049 -13.629 1.00 97.12 94 ARG A C 1
ATOM 669 O O . ARG A 1 94 ? 16.292 8.259 -13.476 1.00 97.12 94 ARG A O 1
ATOM 676 N N . THR A 1 95 ? 15.519 6.243 -14.118 1.00 96.75 95 THR A N 1
ATOM 677 C CA . THR A 1 95 ? 14.215 6.721 -14.592 1.00 96.75 95 THR A CA 1
ATOM 678 C C . THR A 1 95 ? 13.238 6.932 -13.442 1.00 96.75 95 THR A C 1
ATOM 680 O O . THR A 1 95 ? 12.526 7.939 -13.405 1.00 96.75 95 THR A O 1
ATOM 683 N N . LEU A 1 96 ? 13.182 5.987 -12.501 1.00 97.44 96 LEU A N 1
ATOM 684 C CA . LEU A 1 96 ? 12.184 5.989 -11.440 1.00 97.44 96 LEU A CA 1
ATOM 685 C C . LEU A 1 96 ? 12.616 6.804 -10.216 1.00 97.44 96 LEU A C 1
ATOM 687 O O . LEU A 1 96 ? 13.790 7.024 -9.933 1.00 97.44 96 LEU A O 1
ATOM 691 N N . SER A 1 97 ? 11.625 7.247 -9.442 1.00 97.38 97 SER A N 1
ATOM 692 C CA . SER A 1 97 ? 11.840 8.109 -8.279 1.00 97.38 97 SER A CA 1
ATOM 693 C C . SER A 1 97 ? 11.808 7.332 -6.958 1.00 97.38 97 SER A C 1
ATOM 695 O O . SER A 1 97 ? 10.739 7.064 -6.398 1.00 97.38 97 SER A O 1
ATOM 697 N N . PHE A 1 98 ? 12.997 7.038 -6.427 1.00 96.88 98 PHE A N 1
ATOM 698 C CA . PHE A 1 98 ? 13.215 6.414 -5.116 1.00 96.88 98 PHE A CA 1
ATOM 699 C C . PHE A 1 98 ? 13.516 7.449 -4.024 1.00 96.88 98 PHE A C 1
ATOM 701 O O . PHE A 1 98 ? 14.162 8.467 -4.266 1.00 96.88 98 PHE A O 1
ATOM 708 N N . GLY A 1 99 ? 13.079 7.172 -2.796 1.00 95.00 99 GLY A N 1
ATOM 709 C CA . GLY A 1 99 ? 13.314 7.997 -1.609 1.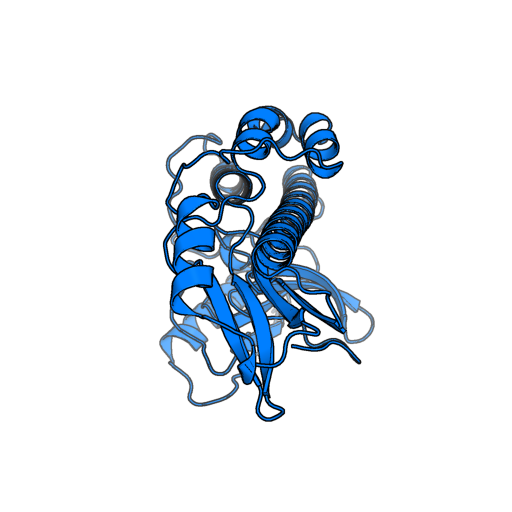00 95.00 99 GLY A CA 1
ATOM 710 C C . GLY A 1 99 ? 12.057 8.648 -1.022 1.00 95.00 99 GLY A C 1
ATOM 711 O O . GLY A 1 99 ? 11.024 8.825 -1.673 1.00 95.00 99 GLY A O 1
ATOM 712 N N . VAL A 1 100 ? 12.136 9.016 0.257 1.00 91.69 100 VAL A N 1
ATOM 713 C CA . VAL A 1 100 ? 11.031 9.652 0.991 1.00 91.69 100 VAL A CA 1
ATOM 714 C C . VAL A 1 100 ? 10.813 11.085 0.497 1.00 91.69 100 VAL A C 1
ATOM 716 O O . VAL A 1 100 ? 11.761 11.838 0.301 1.00 91.69 100 VAL A O 1
ATOM 719 N N . GLY A 1 101 ? 9.548 11.473 0.304 1.00 90.12 101 GLY A N 1
ATOM 720 C CA . GLY A 1 101 ? 9.177 12.851 -0.045 1.00 90.12 101 GLY A CA 1
ATOM 721 C C . GLY A 1 101 ? 9.526 13.280 -1.472 1.00 90.12 101 GLY A C 1
ATOM 722 O O . GLY A 1 101 ? 9.380 14.456 -1.800 1.00 90.12 101 GLY A O 1
ATOM 723 N N . ARG A 1 102 ? 9.969 12.353 -2.326 1.00 95.50 102 ARG A N 1
ATOM 724 C CA . ARG A 1 102 ? 10.237 12.634 -3.737 1.00 95.50 102 ARG A CA 1
ATOM 725 C C . ARG A 1 102 ? 8.954 12.933 -4.498 1.00 95.50 102 ARG A C 1
ATOM 727 O O . ARG A 1 102 ? 7.867 12.522 -4.093 1.00 95.50 102 ARG A O 1
ATOM 734 N N . ARG A 1 103 ? 9.128 13.643 -5.608 1.00 96.44 103 ARG A N 1
ATOM 735 C CA . ARG A 1 103 ? 8.117 13.805 -6.648 1.00 96.44 103 ARG A CA 1
ATOM 736 C C . ARG A 1 103 ? 8.449 12.881 -7.805 1.00 96.44 103 ARG A C 1
ATOM 738 O O . ARG A 1 103 ? 9.633 12.615 -8.014 1.00 96.44 103 ARG A O 1
ATOM 745 N N . ASN A 1 104 ? 7.437 12.426 -8.531 1.00 95.50 104 ASN A N 1
ATOM 746 C CA . ASN A 1 104 ? 7.667 11.729 -9.784 1.00 95.50 104 ASN A CA 1
ATOM 747 C C . ASN A 1 104 ? 8.250 12.724 -10.800 1.00 95.50 104 ASN A C 1
ATOM 749 O O . ASN A 1 104 ? 7.770 13.854 -10.917 1.00 95.50 104 ASN A O 1
ATOM 753 N N . SER A 1 105 ? 9.330 12.329 -11.470 1.00 91.75 105 SER A N 1
ATOM 754 C CA . SER A 1 105 ? 9.959 13.101 -12.546 1.00 91.75 105 SER A CA 1
ATOM 755 C C . SER A 1 105 ? 9.030 13.237 -13.750 1.00 91.75 105 SER A C 1
ATOM 757 O O . SER A 1 105 ? 9.100 14.235 -14.465 1.00 91.75 105 SER A O 1
ATOM 759 N N . GLU A 1 106 ? 8.136 12.267 -13.932 1.00 94.12 106 GLU A N 1
ATOM 760 C CA . GLU A 1 106 ? 7.108 12.274 -14.957 1.00 94.12 106 GLU A CA 1
ATOM 761 C C . GLU A 1 106 ? 5.717 12.434 -14.327 1.00 94.12 106 GLU A C 1
ATOM 763 O O . GLU A 1 106 ? 5.321 11.614 -13.496 1.00 94.12 106 GLU A O 1
ATOM 768 N N . PRO A 1 107 ? 4.956 13.478 -14.700 1.00 90.31 107 PRO A N 1
ATOM 769 C CA . PRO A 1 107 ? 3.573 13.616 -14.269 1.00 90.31 107 PRO A CA 1
ATOM 770 C C . PRO A 1 107 ? 2.728 12.426 -14.729 1.00 90.31 107 PRO A C 1
ATOM 772 O O . PRO A 1 107 ? 2.691 12.103 -15.914 1.00 90.31 107 PRO A O 1
ATOM 775 N N . VAL A 1 108 ? 2.017 11.807 -13.789 1.00 95.56 108 VAL A N 1
ATOM 776 C CA . VAL A 1 108 ? 1.105 10.696 -14.070 1.00 95.56 108 VAL A CA 1
ATOM 777 C C . VAL A 1 108 ? -0.312 11.234 -14.204 1.00 95.56 108 VAL A C 1
ATOM 779 O O . VAL A 1 108 ? -0.826 11.838 -13.264 1.00 95.56 108 VAL A O 1
ATOM 782 N N . ASP A 1 109 ? -0.945 10.993 -15.350 1.00 95.06 109 ASP A N 1
ATOM 783 C CA . ASP A 1 109 ? -2.380 11.216 -15.522 1.00 95.06 109 ASP A CA 1
ATOM 784 C C . ASP A 1 109 ? -3.143 9.931 -15.180 1.00 95.06 109 ASP A C 1
ATOM 786 O O . ASP A 1 109 ? -2.878 8.868 -15.746 1.00 95.06 109 ASP A O 1
ATOM 790 N N . HIS A 1 110 ? -4.046 10.007 -14.204 1.00 98.31 110 HIS A N 1
ATOM 791 C CA . HIS A 1 110 ? -4.834 8.862 -13.758 1.00 98.31 110 HIS A CA 1
ATOM 792 C C . HIS A 1 110 ? -6.152 9.320 -13.109 1.00 98.31 110 HIS A C 1
ATOM 794 O O . HIS A 1 110 ? -6.119 10.230 -12.271 1.00 98.31 110 HIS A O 1
ATOM 800 N N . PRO A 1 111 ? -7.296 8.651 -13.373 1.00 98.38 111 PRO A N 1
ATOM 801 C CA . PRO A 1 111 ? -8.606 9.024 -12.816 1.00 98.38 111 PRO A CA 1
ATOM 802 C C . PRO A 1 111 ? -8.652 9.160 -11.287 1.00 98.38 111 PRO A C 1
ATOM 804 O O . PRO A 1 111 ? -9.405 9.967 -10.749 1.00 98.38 111 PRO A O 1
ATOM 807 N N . VAL A 1 112 ? -7.800 8.422 -10.570 1.00 98.50 112 VAL A N 1
ATOM 808 C CA . VAL A 1 112 ? -7.719 8.500 -9.101 1.00 98.50 112 VAL A CA 1
ATOM 809 C C . VAL A 1 112 ? -7.334 9.894 -8.590 1.00 98.50 112 VAL A C 1
ATOM 811 O O . VAL A 1 112 ? -7.731 10.278 -7.494 1.00 98.50 112 VAL A O 1
ATOM 814 N N . LEU A 1 113 ? -6.577 10.681 -9.362 1.00 98.56 113 LEU A N 1
ATOM 815 C CA . LEU A 1 113 ? -6.219 12.048 -8.971 1.00 98.56 113 LEU A CA 1
ATOM 816 C C . LEU A 1 113 ? -7.448 12.964 -8.988 1.00 98.56 113 LEU A C 1
ATOM 818 O O . LEU A 1 113 ? -7.622 13.798 -8.098 1.00 98.56 113 LEU A O 1
ATOM 822 N N . ASP A 1 114 ? -8.326 12.743 -9.961 1.00 98.19 114 ASP A N 1
ATOM 823 C CA . ASP A 1 114 ? -9.620 13.399 -10.098 1.00 98.19 114 ASP A CA 1
ATOM 824 C C . ASP A 1 114 ? -10.580 12.997 -8.967 1.00 98.19 114 ASP A C 1
ATOM 826 O O . ASP A 1 114 ? -11.262 13.852 -8.395 1.00 98.19 114 ASP A O 1
ATOM 830 N N . GLU A 1 115 ? -10.592 11.715 -8.589 1.00 98.44 115 GLU A N 1
ATOM 831 C CA . GLU A 1 115 ? -11.318 11.236 -7.405 1.00 98.44 115 GLU A CA 1
ATOM 832 C C . GLU A 1 115 ? -10.820 11.922 -6.126 1.00 98.44 115 GLU A C 1
ATOM 834 O O . GLU A 1 115 ? -11.628 12.389 -5.326 1.00 98.44 115 GLU A O 1
ATOM 839 N N . ILE A 1 116 ? -9.500 12.058 -5.944 1.00 98.56 116 ILE A N 1
ATOM 840 C CA . ILE A 1 116 ? -8.916 12.761 -4.790 1.00 98.56 116 ILE A CA 1
ATOM 841 C C . ILE A 1 116 ? -9.315 14.235 -4.779 1.00 98.56 116 ILE A C 1
ATOM 843 O O . ILE A 1 116 ? -9.719 14.747 -3.734 1.00 98.56 116 ILE A O 1
ATOM 847 N N . ALA A 1 117 ? -9.258 14.918 -5.921 1.00 98.25 117 ALA A N 1
ATOM 848 C CA . ALA A 1 117 ? -9.650 16.322 -6.025 1.00 98.25 117 ALA A CA 1
ATOM 849 C C . ALA A 1 117 ? -11.135 16.558 -5.686 1.00 98.25 117 ALA A C 1
ATOM 851 O O . ALA A 1 117 ? -11.489 17.635 -5.200 1.00 98.25 117 ALA A O 1
ATOM 852 N N . ARG A 1 118 ? -11.991 15.551 -5.905 1.00 98.00 118 ARG A N 1
ATOM 853 C CA . ARG A 1 118 ? -13.442 15.595 -5.657 1.00 98.00 118 ARG A CA 1
ATOM 854 C C . ARG A 1 118 ? -13.889 14.815 -4.414 1.00 98.00 118 ARG A C 1
ATOM 856 O O . ARG A 1 118 ? -15.088 14.737 -4.171 1.00 98.00 118 ARG A O 1
ATOM 863 N N . ALA A 1 119 ? -12.961 14.271 -3.624 1.00 97.94 119 ALA A N 1
ATOM 864 C CA . ALA A 1 119 ? -13.267 13.445 -2.455 1.00 97.94 119 ALA A CA 1
ATOM 865 C C . ALA A 1 119 ? -14.230 14.151 -1.486 1.00 97.94 119 ALA A C 1
ATOM 867 O O . ALA A 1 119 ? -14.124 15.361 -1.295 1.00 97.94 119 ALA A O 1
ATOM 868 N N . ASN A 1 120 ? -15.130 13.419 -0.825 1.00 95.75 120 ASN A N 1
ATOM 869 C CA . ASN A 1 120 ? -16.121 14.012 0.086 1.00 95.75 120 ASN A CA 1
ATOM 870 C C . ASN A 1 120 ? -15.470 14.697 1.294 1.00 95.75 120 ASN A C 1
ATOM 872 O O . ASN A 1 120 ? -15.869 15.797 1.695 1.00 95.75 120 ASN A O 1
ATOM 876 N N . PHE A 1 121 ? -14.419 14.089 1.846 1.00 97.56 121 PHE A N 1
ATOM 877 C CA . PHE A 1 121 ? -13.725 14.634 3.003 1.00 97.56 121 PHE A CA 1
ATOM 878 C C . PHE A 1 121 ? -12.691 15.697 2.595 1.00 97.56 121 PHE A C 1
ATOM 880 O O . PHE A 1 121 ? -11.828 15.483 1.739 1.00 97.56 121 PHE A O 1
ATOM 887 N N . GLU A 1 122 ? -12.775 16.880 3.217 1.00 97.69 122 GLU A N 1
ATOM 888 C CA . GLU A 1 122 ? -11.989 18.064 2.828 1.00 97.69 122 GLU A CA 1
ATOM 889 C C . GLU A 1 122 ? -10.474 17.839 2.869 1.00 97.69 122 GLU A C 1
ATOM 891 O O . GLU A 1 122 ? -9.727 18.436 2.089 1.00 97.69 122 GLU A O 1
ATOM 896 N N . ARG A 1 123 ? -10.010 16.961 3.764 1.00 97.94 123 ARG A N 1
ATOM 897 C CA . ARG A 1 123 ? -8.586 16.714 3.980 1.00 97.94 123 ARG A CA 1
ATOM 898 C C . ARG A 1 123 ? -7.971 15.943 2.819 1.00 97.94 123 ARG A C 1
ATOM 900 O O . ARG A 1 123 ? -6.842 16.252 2.449 1.00 97.94 123 ARG A O 1
ATOM 907 N N . GLN A 1 124 ? -8.710 15.030 2.193 1.00 98.25 124 GLN A N 1
ATOM 908 C CA . GLN A 1 124 ? -8.271 14.294 1.006 1.00 98.25 124 GLN A CA 1
ATOM 909 C C . GLN A 1 124 ? -8.179 15.236 -0.190 1.00 98.25 124 GLN A C 1
ATOM 911 O O . GLN A 1 124 ? -7.128 15.277 -0.829 1.00 98.25 124 GLN A O 1
ATOM 916 N N . ARG A 1 125 ? -9.193 16.087 -0.414 1.00 98.19 125 ARG A N 1
ATOM 917 C CA . ARG A 1 125 ? -9.136 17.128 -1.460 1.00 98.19 125 ARG A CA 1
ATOM 918 C C . ARG A 1 125 ? -7.930 18.045 -1.288 1.00 98.19 125 ARG A C 1
ATOM 920 O O . ARG A 1 125 ? -7.206 18.316 -2.243 1.00 98.19 125 ARG A O 1
ATOM 927 N N . GLY A 1 126 ? -7.660 18.466 -0.050 1.00 98.25 126 GLY A N 1
ATOM 928 C CA . GLY A 1 126 ? -6.496 19.289 0.293 1.00 98.25 126 GLY A CA 1
ATOM 929 C C . GLY A 1 126 ? -5.140 18.633 -0.003 1.00 98.25 126 GLY A C 1
ATOM 930 O O . GLY A 1 126 ? -4.121 19.322 -0.023 1.00 98.25 126 GLY A O 1
ATOM 931 N N . MET A 1 127 ? -5.105 17.322 -0.258 1.00 98.31 127 MET A N 1
ATOM 932 C CA . MET A 1 127 ? -3.904 16.570 -0.620 1.00 98.31 127 MET A CA 1
ATOM 933 C C . MET A 1 127 ? -3.806 16.244 -2.117 1.00 98.31 127 MET A C 1
ATOM 935 O O . MET A 1 127 ? -2.841 15.593 -2.506 1.00 98.31 127 MET A O 1
ATOM 939 N N . ALA A 1 128 ? -4.713 16.732 -2.973 1.00 98.31 128 ALA A N 1
ATOM 940 C CA . ALA A 1 128 ? -4.694 16.443 -4.413 1.00 98.31 128 ALA A CA 1
ATOM 941 C C . ALA A 1 128 ? -3.346 16.771 -5.074 1.00 98.31 128 ALA A C 1
ATOM 943 O O . ALA A 1 128 ? -2.806 15.963 -5.825 1.00 98.31 128 ALA A O 1
ATOM 944 N N . ARG A 1 129 ? -2.735 17.915 -4.726 1.00 98.06 129 ARG A N 1
ATOM 945 C CA . ARG A 1 129 ? -1.408 18.274 -5.250 1.00 98.06 129 ARG A CA 1
ATOM 946 C C . ARG A 1 129 ? -0.309 17.323 -4.776 1.00 98.06 129 ARG A C 1
ATOM 948 O O . ARG A 1 129 ? 0.569 16.982 -5.557 1.00 98.06 129 ARG A O 1
ATOM 955 N N . LEU A 1 130 ? -0.355 16.907 -3.510 1.00 98.25 130 LEU A N 1
ATOM 956 C CA . LEU A 1 130 ? 0.595 15.939 -2.959 1.00 98.25 130 LEU A CA 1
ATOM 957 C C . LEU A 1 130 ? 0.464 14.586 -3.667 1.00 98.25 130 LEU A C 1
ATOM 959 O O . LEU A 1 130 ? 1.478 13.994 -4.015 1.00 98.25 130 LEU A O 1
ATOM 963 N N . ALA A 1 131 ? -0.768 14.120 -3.875 1.00 98.25 131 ALA A N 1
ATOM 964 C CA . ALA A 1 131 ? -1.053 12.882 -4.588 1.00 98.25 131 ALA A CA 1
ATOM 965 C C . ALA A 1 131 ? -0.551 12.950 -6.039 1.00 98.25 131 ALA A C 1
ATOM 967 O O . ALA A 1 131 ? 0.191 12.076 -6.470 1.00 98.25 131 ALA A O 1
ATOM 968 N N . ALA A 1 132 ? -0.857 14.028 -6.765 1.00 98.38 132 ALA A N 1
ATOM 969 C CA . ALA A 1 132 ? -0.378 14.220 -8.134 1.00 98.38 132 ALA A CA 1
ATOM 970 C C . ALA A 1 132 ? 1.157 14.269 -8.220 1.00 98.38 132 ALA A C 1
ATOM 972 O O . ALA A 1 132 ? 1.751 13.652 -9.097 1.00 98.38 132 ALA A O 1
ATOM 973 N N . ASP A 1 133 ? 1.811 14.957 -7.279 1.00 98.25 133 ASP A N 1
ATOM 974 C CA . ASP A 1 133 ? 3.271 15.038 -7.224 1.00 98.25 133 ASP A CA 1
ATOM 975 C C . ASP A 1 133 ? 3.926 13.666 -6.929 1.00 98.25 133 ASP A C 1
ATOM 977 O O . ASP A 1 133 ? 5.077 13.459 -7.307 1.00 98.25 133 ASP A O 1
ATOM 981 N N . GLN A 1 134 ? 3.253 12.747 -6.220 1.00 98.31 134 GLN A N 1
ATOM 982 C CA . GLN A 1 134 ? 3.849 11.499 -5.707 1.00 98.31 134 GLN A CA 1
ATOM 983 C C . GLN A 1 134 ? 3.394 10.215 -6.410 1.00 98.31 134 GLN A C 1
ATOM 985 O O . GLN A 1 134 ? 3.963 9.153 -6.122 1.00 98.31 134 GLN A O 1
ATOM 990 N N . LEU A 1 135 ? 2.381 10.268 -7.276 1.00 98.50 135 LEU A N 1
ATOM 991 C CA . LEU A 1 135 ? 1.866 9.086 -7.963 1.00 98.50 135 LEU A CA 1
ATOM 992 C C . LEU A 1 135 ? 2.974 8.473 -8.831 1.00 98.50 135 LEU A C 1
ATOM 994 O O . LEU A 1 135 ? 3.635 9.181 -9.584 1.00 98.50 135 LEU A O 1
ATOM 998 N N . GLY A 1 136 ? 3.223 7.169 -8.676 1.00 97.50 136 GLY A N 1
ATOM 999 C CA . GLY A 1 136 ? 4.313 6.462 -9.364 1.00 97.50 136 GLY A CA 1
ATOM 1000 C C . GLY A 1 136 ? 5.706 6.600 -8.724 1.00 97.50 136 GLY A C 1
ATOM 1001 O O . GLY A 1 136 ? 6.683 6.098 -9.270 1.00 97.50 136 GLY A O 1
ATOM 1002 N N . THR A 1 137 ? 5.833 7.243 -7.556 1.00 98.31 137 THR A N 1
ATOM 1003 C CA . THR A 1 137 ? 7.079 7.199 -6.760 1.00 98.31 137 THR A CA 1
ATOM 1004 C C . THR A 1 137 ? 7.145 5.944 -5.888 1.00 98.31 137 THR A C 1
ATOM 1006 O O . THR A 1 137 ? 6.125 5.505 -5.364 1.00 98.31 137 THR A O 1
ATOM 1009 N N . ILE A 1 138 ? 8.348 5.407 -5.656 1.00 98.06 138 ILE A N 1
ATOM 1010 C CA . ILE A 1 138 ? 8.540 4.154 -4.902 1.00 98.06 138 ILE A CA 1
ATOM 1011 C C . ILE A 1 138 ? 8.578 4.439 -3.398 1.00 98.06 138 ILE A C 1
ATOM 1013 O O . ILE A 1 138 ? 7.901 3.808 -2.584 1.00 98.06 138 ILE A O 1
ATOM 1017 N N . GLY A 1 139 ? 9.348 5.454 -3.007 1.00 96.25 139 GLY A N 1
ATOM 1018 C CA . GLY A 1 139 ? 9.619 5.746 -1.606 1.00 96.25 139 GLY A CA 1
ATOM 1019 C C . GLY A 1 139 ? 10.899 5.158 -1.054 1.00 96.25 139 GLY A C 1
ATOM 1020 O O . GLY A 1 139 ? 11.832 4.887 -1.796 1.00 96.25 139 GLY A O 1
ATOM 1021 N N . GLY A 1 140 ? 10.952 5.048 0.271 1.00 93.06 140 GLY A N 1
ATOM 1022 C CA . GLY A 1 140 ? 12.054 4.432 1.008 1.00 93.06 140 GLY A CA 1
ATOM 1023 C C . GLY A 1 140 ? 11.511 3.458 2.053 1.00 93.06 140 GLY A C 1
ATOM 1024 O O . GLY A 1 140 ? 10.314 3.183 2.064 1.00 93.06 140 GLY A O 1
ATOM 1025 N N . GLY A 1 141 ? 12.373 2.974 2.947 1.00 92.62 141 GLY A N 1
ATOM 1026 C CA . GLY A 1 141 ? 12.024 1.882 3.860 1.00 92.62 141 GLY A CA 1
ATOM 1027 C C . GLY A 1 141 ? 12.192 0.534 3.160 1.00 92.62 141 GLY A C 1
ATOM 1028 O O . GLY A 1 141 ? 13.204 0.320 2.504 1.00 92.62 141 GLY A O 1
ATOM 1029 N N . ASN A 1 142 ? 11.206 -0.353 3.278 1.00 93.31 142 ASN A N 1
ATOM 1030 C CA . ASN A 1 142 ? 11.195 -1.682 2.649 1.00 93.31 142 ASN A CA 1
ATOM 1031 C C . ASN A 1 142 ? 10.602 -1.687 1.223 1.00 93.31 142 ASN A C 1
ATOM 1033 O O . ASN A 1 142 ? 10.233 -2.743 0.710 1.00 93.31 142 ASN A O 1
ATOM 1037 N N . HIS A 1 143 ? 10.450 -0.517 0.602 1.00 97.94 143 HIS A N 1
ATOM 1038 C CA . HIS A 1 143 ? 9.868 -0.385 -0.733 1.00 97.94 143 HIS A CA 1
ATOM 1039 C C . HIS A 1 143 ? 10.910 -0.652 -1.814 1.00 97.94 143 HIS A C 1
ATOM 1041 O O . HIS A 1 143 ? 12.035 -0.162 -1.709 1.00 97.94 143 HIS A O 1
ATOM 1047 N N . TYR A 1 144 ? 10.525 -1.377 -2.862 1.00 98.25 144 TYR A N 1
ATOM 1048 C CA . TYR A 1 144 ? 11.444 -1.792 -3.918 1.00 98.25 144 TYR A CA 1
ATOM 1049 C C . TYR A 1 144 ? 10.776 -1.863 -5.295 1.00 98.25 144 TYR A C 1
ATOM 1051 O O . TYR A 1 144 ? 9.550 -1.915 -5.427 1.00 98.25 144 TYR A O 1
ATOM 1059 N N . VAL A 1 145 ? 11.632 -1.879 -6.314 1.00 98.62 145 VAL A N 1
ATOM 1060 C CA . VAL A 1 145 ? 11.361 -2.369 -7.667 1.00 98.62 145 VAL A CA 1
ATOM 1061 C C . VAL A 1 145 ? 12.517 -3.305 -7.978 1.00 98.62 145 VAL A C 1
ATOM 1063 O O . VAL A 1 145 ? 13.661 -2.884 -7.832 1.00 98.62 145 VAL A O 1
ATOM 1066 N N . ASP A 1 146 ? 12.227 -4.546 -8.346 1.00 98.31 146 ASP A N 1
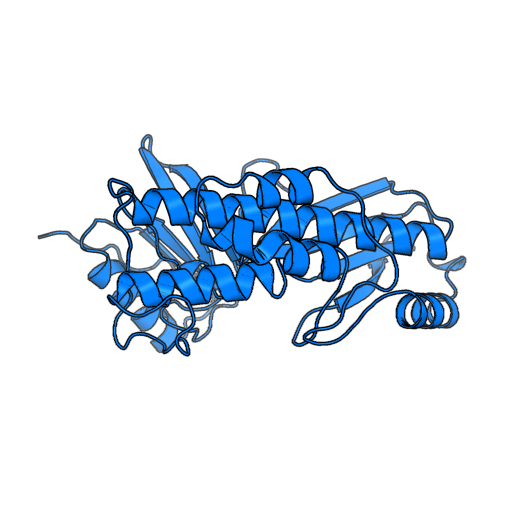ATOM 1067 C CA . ASP A 1 146 ? 13.246 -5.564 -8.595 1.00 98.31 146 ASP A CA 1
ATOM 1068 C C . ASP A 1 146 ? 12.855 -6.490 -9.746 1.00 98.31 146 ASP A C 1
ATOM 1070 O O . ASP A 1 146 ? 11.682 -6.582 -10.130 1.00 98.31 146 ASP A O 1
ATOM 1074 N N . LEU A 1 147 ? 13.860 -7.187 -10.274 1.00 98.56 147 LEU A N 1
ATOM 1075 C CA . LEU A 1 147 ? 13.699 -8.204 -11.307 1.00 98.56 147 LEU A CA 1
ATOM 1076 C C . LEU A 1 147 ? 13.983 -9.588 -10.723 1.00 98.56 147 LEU A C 1
ATOM 1078 O O . LEU A 1 147 ? 15.011 -9.812 -10.086 1.00 98.56 147 LEU A O 1
ATOM 1082 N N . PHE A 1 148 ? 13.080 -10.527 -10.977 1.00 98.25 148 PHE A N 1
ATOM 1083 C CA . PHE A 1 148 ? 13.187 -11.914 -10.536 1.00 98.25 148 PHE A CA 1
ATOM 1084 C C . PHE A 1 148 ? 13.182 -12.847 -11.744 1.00 98.25 148 PHE A C 1
ATOM 1086 O O . PHE A 1 148 ? 12.749 -12.472 -12.832 1.00 98.25 148 PHE A O 1
ATOM 1093 N N . VAL A 1 149 ? 13.645 -14.078 -11.551 1.00 98.12 149 VAL A N 1
ATOM 1094 C CA . VAL A 1 149 ? 13.552 -15.147 -12.547 1.00 98.12 149 VAL A CA 1
ATOM 1095 C C . VAL A 1 149 ? 12.887 -16.340 -11.878 1.00 98.12 149 VAL A C 1
ATOM 1097 O O . VAL A 1 149 ? 13.299 -16.726 -10.784 1.00 98.12 149 VAL A O 1
ATOM 1100 N N . ASP A 1 150 ? 11.845 -16.886 -12.502 1.00 97.38 150 ASP A N 1
ATOM 1101 C CA . ASP A 1 150 ? 11.202 -18.106 -12.009 1.00 97.38 150 ASP A CA 1
ATOM 1102 C C . ASP A 1 150 ? 11.954 -19.377 -12.435 1.00 97.38 150 ASP A C 1
ATOM 1104 O O . ASP A 1 150 ? 12.863 -19.346 -13.265 1.00 97.38 150 ASP A O 1
ATOM 1108 N N . ASP A 1 151 ? 11.550 -20.525 -11.887 1.00 97.69 151 ASP A N 1
ATOM 1109 C CA . ASP A 1 151 ? 12.167 -21.823 -12.193 1.00 97.69 151 ASP A CA 1
ATOM 1110 C C . ASP A 1 151 ? 12.029 -22.235 -13.673 1.00 97.69 151 ASP A C 1
ATOM 1112 O O . ASP A 1 151 ? 12.750 -23.115 -14.145 1.00 97.69 151 ASP A O 1
ATOM 1116 N N . ALA A 1 152 ? 11.113 -21.610 -14.422 1.00 97.88 152 ALA A N 1
ATOM 1117 C CA . ALA A 1 152 ? 10.936 -21.822 -15.856 1.00 97.88 152 ALA A CA 1
ATOM 1118 C C . ALA A 1 152 ? 11.797 -20.871 -16.711 1.00 97.88 152 ALA A C 1
ATOM 1120 O O . ALA A 1 152 ? 11.784 -20.974 -17.940 1.00 97.88 152 ALA A O 1
ATOM 1121 N N . GLY A 1 153 ? 12.572 -19.983 -16.082 1.00 98.25 153 GLY A N 1
ATOM 1122 C CA . GLY A 1 153 ? 13.482 -19.061 -16.748 1.00 98.25 153 GLY A C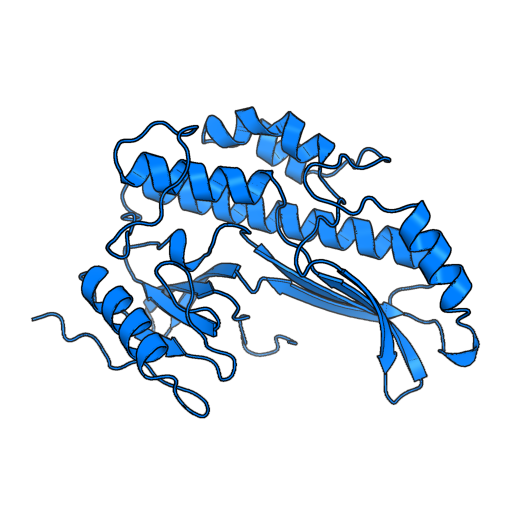A 1
ATOM 1123 C C . GLY A 1 153 ? 12.811 -17.804 -17.297 1.00 98.25 153 GLY A C 1
ATOM 1124 O O . GLY A 1 153 ? 13.397 -17.163 -18.170 1.00 98.25 153 GLY A O 1
ATOM 1125 N N . TRP A 1 154 ? 11.618 -17.435 -16.824 1.00 98.56 154 TRP A N 1
ATOM 1126 C CA . TRP A 1 154 ? 10.946 -16.194 -17.226 1.00 98.56 154 TRP A CA 1
ATOM 1127 C C . TRP A 1 154 ? 11.253 -15.056 -16.264 1.00 98.56 154 TRP A C 1
ATOM 1129 O O . TRP A 1 154 ? 11.292 -15.249 -15.048 1.00 98.56 154 TRP A O 1
ATOM 1139 N N . VAL A 1 155 ? 11.441 -13.856 -16.812 1.00 98.75 155 VAL A N 1
ATOM 1140 C CA . VAL A 1 155 ? 11.670 -12.649 -16.015 1.00 98.75 155 VAL A CA 1
ATOM 1141 C C . VAL A 1 155 ? 10.355 -12.151 -15.425 1.00 98.75 155 VAL A C 1
ATOM 1143 O O . VAL A 1 155 ? 9.341 -12.047 -16.121 1.00 98.75 155 VAL A O 1
ATOM 1146 N N . TRP A 1 156 ? 10.395 -11.785 -14.149 1.00 98.69 156 TRP A N 1
ATOM 1147 C CA . TRP A 1 156 ? 9.321 -11.134 -13.415 1.00 98.69 156 TRP A CA 1
ATOM 1148 C C . TRP A 1 156 ? 9.747 -9.744 -12.953 1.00 98.69 156 TRP A C 1
ATOM 1150 O O . TRP A 1 156 ? 10.869 -9.550 -12.492 1.00 98.69 156 TRP A O 1
ATOM 1160 N N . VAL A 1 157 ? 8.821 -8.793 -13.009 1.00 98.75 157 VAL A N 1
ATOM 1161 C CA . VAL A 1 157 ? 8.949 -7.468 -12.400 1.00 98.75 157 VAL A CA 1
ATOM 1162 C C . VAL A 1 157 ? 8.194 -7.479 -11.079 1.00 98.75 157 VAL A C 1
ATOM 1164 O O . VAL A 1 157 ? 6.976 -7.661 -11.074 1.00 98.75 157 VAL A O 1
ATOM 1167 N N . GLY A 1 158 ? 8.893 -7.271 -9.966 1.00 98.44 158 GLY A N 1
ATOM 1168 C CA . GLY A 1 158 ? 8.281 -7.120 -8.648 1.00 98.44 158 GLY A CA 1
ATOM 1169 C C . GLY A 1 158 ? 8.359 -5.681 -8.156 1.00 98.44 158 GLY A C 1
ATOM 1170 O O . GLY A 1 158 ? 9.401 -5.035 -8.227 1.00 98.44 158 GLY A O 1
ATOM 1171 N N . VAL A 1 159 ? 7.244 -5.174 -7.644 1.00 98.50 159 VAL A N 1
ATOM 1172 C CA . VAL A 1 159 ? 7.105 -3.804 -7.153 1.00 98.50 159 VAL A CA 1
ATOM 1173 C C . VAL A 1 159 ? 6.410 -3.816 -5.802 1.00 98.50 159 VAL A C 1
ATOM 1175 O O . VAL A 1 159 ? 5.314 -4.361 -5.670 1.00 98.50 159 VAL A O 1
ATOM 1178 N N . HIS A 1 160 ? 7.006 -3.151 -4.817 1.00 98.56 160 HIS A N 1
ATOM 1179 C CA . HIS A 1 160 ? 6.493 -3.094 -3.453 1.00 98.56 160 HIS A CA 1
ATOM 1180 C C . HIS A 1 160 ? 6.502 -1.665 -2.918 1.00 98.56 160 HIS A C 1
ATOM 1182 O O . HIS A 1 160 ? 7.564 -1.089 -2.687 1.00 98.56 160 HIS A O 1
ATOM 1188 N N . PHE A 1 161 ? 5.313 -1.092 -2.728 1.00 98.44 161 PHE A N 1
ATOM 1189 C CA . PHE A 1 161 ? 5.095 0.182 -2.036 1.00 98.44 161 PHE A CA 1
ATOM 1190 C C . PHE A 1 161 ? 3.598 0.444 -1.840 1.00 98.44 161 PHE A C 1
ATOM 1192 O O . PHE A 1 161 ? 2.766 -0.120 -2.552 1.00 98.44 161 PHE A O 1
ATOM 1199 N N . GLY A 1 162 ? 3.243 1.332 -0.907 1.00 97.75 162 GLY A N 1
ATOM 1200 C CA . GLY A 1 162 ? 1.862 1.757 -0.664 1.00 97.75 162 GLY A CA 1
ATOM 1201 C C . GLY A 1 162 ? 1.483 3.133 -1.202 1.00 97.75 162 GLY A C 1
ATOM 1202 O O . GLY A 1 162 ? 2.032 3.645 -2.178 1.00 97.75 162 GLY A O 1
ATOM 1203 N N . SER A 1 163 ? 0.522 3.761 -0.535 1.00 97.94 163 SER A N 1
ATOM 1204 C CA . SER A 1 163 ? -0.103 5.023 -0.959 1.00 97.94 163 SER A CA 1
ATOM 1205 C C . SER A 1 163 ? 0.710 6.282 -0.622 1.00 97.94 163 SER A C 1
ATOM 1207 O O . SER A 1 163 ? 0.205 7.407 -0.687 1.00 97.94 163 SER A O 1
ATOM 1209 N N . ARG A 1 164 ? 2.004 6.124 -0.325 1.00 98.06 164 ARG A N 1
ATOM 1210 C CA . ARG A 1 164 ? 2.983 7.216 -0.191 1.00 98.06 164 ARG A CA 1
ATOM 1211 C C . ARG A 1 164 ? 2.565 8.231 0.884 1.00 98.06 164 ARG A C 1
ATOM 1213 O O . ARG A 1 164 ? 1.954 7.890 1.896 1.00 98.06 164 ARG A O 1
ATOM 1220 N N . GLY A 1 165 ? 2.921 9.504 0.698 1.00 97.44 165 GLY A N 1
ATOM 1221 C CA . GLY A 1 165 ? 2.551 10.567 1.627 1.00 97.44 165 GLY A CA 1
ATOM 1222 C C . GLY A 1 165 ? 1.038 10.771 1.739 1.00 97.44 165 GLY A C 1
ATOM 1223 O O . GLY A 1 165 ? 0.582 11.219 2.788 1.00 97.44 165 GLY A O 1
ATOM 1224 N N . PHE A 1 166 ? 0.265 10.421 0.705 1.00 98.44 166 PHE A N 1
ATOM 1225 C CA . PHE A 1 166 ? -1.196 10.501 0.727 1.00 98.44 166 PHE A CA 1
ATOM 1226 C C . PHE A 1 166 ? -1.802 9.538 1.761 1.00 98.44 166 PHE A C 1
ATOM 1228 O O . PHE A 1 166 ? -2.577 9.967 2.621 1.00 98.44 166 PHE A O 1
ATOM 1235 N N . GLY A 1 167 ? -1.371 8.273 1.757 1.00 97.88 167 GLY A N 1
ATOM 1236 C CA . GLY A 1 167 ? -1.740 7.283 2.772 1.00 97.88 167 GLY A CA 1
ATOM 1237 C C . GLY A 1 167 ? -1.297 7.654 4.170 1.00 97.88 167 GLY A C 1
ATOM 1238 O O . GLY A 1 167 ? -2.114 7.729 5.085 1.00 97.88 167 GLY A O 1
ATOM 1239 N N . HIS A 1 168 ? -0.006 7.963 4.313 1.00 96.62 168 HIS A N 1
ATOM 1240 C CA . HIS A 1 168 ? 0.583 8.292 5.607 1.00 96.62 168 HIS A CA 1
ATOM 1241 C C . HIS A 1 168 ? -0.136 9.461 6.286 1.00 96.62 168 HIS A C 1
ATOM 1243 O O . HIS A 1 168 ? -0.482 9.381 7.465 1.00 96.62 168 HIS A O 1
ATOM 1249 N N . LYS A 1 169 ? -0.404 10.545 5.544 1.00 97.50 169 LYS A N 1
ATOM 1250 C CA . LYS A 1 169 ? -1.132 11.704 6.080 1.00 97.50 169 LYS A CA 1
ATOM 1251 C C . LYS A 1 169 ? -2.601 11.401 6.347 1.00 97.50 169 LYS A C 1
ATOM 1253 O O . LYS A 1 169 ? -3.145 11.962 7.293 1.00 97.50 169 LYS A O 1
ATOM 1258 N N . THR A 1 170 ? -3.222 10.522 5.561 1.00 98.00 170 THR A N 1
ATOM 1259 C CA . THR A 1 170 ? -4.581 10.037 5.827 1.00 98.00 170 THR A CA 1
ATOM 1260 C C . THR A 1 170 ? -4.627 9.293 7.161 1.00 98.00 170 THR A C 1
ATOM 1262 O O . THR A 1 170 ? -5.360 9.708 8.056 1.00 98.00 170 THR A O 1
ATOM 1265 N N . ALA A 1 171 ? -3.792 8.268 7.347 1.00 95.75 171 ALA A N 1
ATOM 1266 C CA . ALA A 1 171 ? -3.734 7.503 8.591 1.00 95.75 171 ALA A CA 1
ATOM 1267 C C . ALA A 1 171 ? -3.421 8.397 9.804 1.00 95.75 171 ALA A C 1
ATOM 1269 O O . ALA A 1 171 ? -4.165 8.393 10.784 1.00 95.75 171 ALA A O 1
ATOM 1270 N N . ALA A 1 172 ? -2.369 9.219 9.716 1.00 95.62 172 ALA A N 1
ATOM 1271 C CA . ALA A 1 172 ? -1.973 10.133 10.787 1.00 95.62 172 ALA A CA 1
ATOM 1272 C C . ALA A 1 172 ? -3.092 11.120 11.155 1.00 95.62 172 ALA A C 1
ATOM 1274 O O . ALA A 1 172 ? -3.387 11.328 12.333 1.00 95.62 172 ALA A O 1
ATOM 1275 N N . GLY A 1 173 ? -3.738 11.703 10.146 1.00 96.69 173 GLY A N 1
ATOM 1276 C CA . GLY A 1 173 ? -4.807 12.670 10.329 1.00 96.69 173 GLY A CA 1
ATOM 1277 C C . GLY A 1 173 ? -6.026 12.084 11.035 1.00 96.69 173 GLY A C 1
ATOM 1278 O O . GLY A 1 173 ? -6.502 12.667 12.008 1.00 96.69 173 GLY A O 1
ATOM 1279 N N . PHE A 1 174 ? -6.494 10.906 10.615 1.00 96.31 174 PHE A N 1
ATOM 1280 C CA . PHE A 1 174 ? -7.617 10.231 11.273 1.00 96.31 174 PHE A CA 1
ATOM 1281 C C . PHE A 1 174 ? -7.276 9.757 12.689 1.00 96.31 174 PHE A C 1
ATOM 1283 O O . PHE A 1 174 ? -8.093 9.917 13.595 1.00 96.31 174 PHE A O 1
ATOM 1290 N N . LEU A 1 175 ? -6.053 9.266 12.921 1.00 93.81 175 LEU A N 1
ATOM 1291 C CA . LEU A 1 175 ? -5.584 8.929 14.269 1.00 93.81 175 LEU A CA 1
ATOM 1292 C C . LEU A 1 175 ? -5.588 10.146 15.206 1.00 93.81 175 LEU A C 1
ATOM 1294 O O . LEU A 1 175 ? -5.904 10.002 16.388 1.00 93.81 175 LEU A O 1
ATOM 1298 N N . ASN A 1 176 ? -5.271 11.339 14.696 1.00 94.38 176 ASN A N 1
ATOM 1299 C CA . ASN A 1 176 ? -5.381 12.580 15.459 1.00 94.38 176 ASN A CA 1
ATOM 1300 C C . ASN A 1 176 ? -6.843 12.964 15.727 1.00 94.38 176 ASN A C 1
ATOM 1302 O O . ASN A 1 176 ? -7.190 13.262 16.872 1.00 94.38 176 ASN A O 1
ATOM 1306 N N . LEU A 1 177 ? -7.705 12.932 14.706 1.00 94.94 177 LEU A N 1
ATOM 1307 C CA . LEU A 1 177 ? -9.119 13.301 14.846 1.00 94.94 177 LEU A CA 1
ATOM 1308 C C . LEU A 1 177 ? -9.857 12.403 15.845 1.00 94.94 177 LEU A C 1
ATOM 1310 O O . LEU A 1 177 ? -10.581 12.913 16.694 1.00 94.94 177 LEU A O 1
ATOM 1314 N N . MET A 1 178 ? -9.588 11.094 15.828 1.00 91.31 178 MET A N 1
ATOM 1315 C CA . MET A 1 178 ? -10.133 10.131 16.797 1.00 91.31 178 MET A CA 1
ATOM 1316 C C . MET A 1 178 ? -9.763 10.469 18.255 1.00 91.31 178 MET A C 1
ATOM 1318 O O . MET A 1 178 ? -10.397 9.994 19.192 1.00 91.31 178 MET A O 1
ATOM 1322 N N . ARG A 1 179 ? -8.742 11.307 18.466 1.00 88.69 179 ARG A N 1
ATOM 1323 C CA . ARG A 1 179 ? -8.291 11.766 19.788 1.00 88.69 179 ARG A CA 1
ATOM 1324 C C . ARG A 1 179 ? -8.619 13.225 20.068 1.00 88.69 179 ARG A C 1
ATOM 1326 O O . ARG A 1 179 ? -8.015 13.814 20.961 1.00 88.69 179 ARG A O 1
ATOM 1333 N N . ASN A 1 180 ? -9.533 13.819 19.303 1.00 91.50 180 ASN A N 1
ATOM 1334 C CA . ASN A 1 180 ? -9.877 15.237 19.398 1.00 91.50 180 ASN A CA 1
ATOM 1335 C C . ASN A 1 180 ? -8.655 16.164 19.224 1.00 91.50 180 ASN A C 1
ATOM 1337 O O . ASN A 1 180 ? -8.584 17.241 19.815 1.00 91.50 180 ASN A O 1
ATOM 1341 N N . ARG A 1 181 ? -7.669 15.736 18.424 1.00 93.75 181 ARG A N 1
ATOM 1342 C CA . ARG A 1 181 ? -6.485 16.523 18.051 1.00 93.75 181 ARG A CA 1
ATOM 1343 C C . ARG A 1 181 ? -6.653 17.106 16.654 1.00 93.75 181 ARG A C 1
ATOM 1345 O O . ARG A 1 181 ? -7.536 16.713 15.893 1.00 93.75 181 ARG A O 1
ATOM 1352 N N . ARG A 1 182 ? -5.783 18.046 16.283 1.00 95.75 182 ARG A N 1
ATOM 1353 C CA . ARG A 1 182 ? -5.822 18.651 14.946 1.00 95.75 182 ARG A CA 1
ATOM 1354 C C . ARG A 1 182 ? -5.240 17.671 13.930 1.00 95.75 182 ARG A C 1
ATOM 1356 O O . ARG A 1 182 ? -4.246 17.012 14.210 1.00 95.75 182 ARG A O 1
ATOM 1363 N N . TRP A 1 183 ? -5.797 17.651 12.716 1.00 95.69 183 TRP A N 1
ATOM 1364 C CA . TRP A 1 183 ? -5.348 16.788 11.610 1.00 95.69 183 TRP A CA 1
ATOM 1365 C C . TRP A 1 183 ? -3.820 16.764 11.426 1.00 95.69 183 TRP A C 1
ATOM 1367 O O . TRP A 1 183 ? -3.226 15.702 11.281 1.00 95.69 183 TRP A O 1
ATOM 1377 N N . ALA A 1 184 ? -3.191 17.942 11.455 1.00 94.75 184 ALA A N 1
ATOM 1378 C CA . ALA A 1 184 ? -1.766 18.127 11.184 1.00 94.75 184 ALA A CA 1
ATOM 1379 C C . ALA A 1 184 ? -0.855 17.991 12.417 1.00 94.75 184 ALA A C 1
ATOM 1381 O O . ALA A 1 184 ? 0.342 18.253 12.307 1.00 94.75 184 ALA A O 1
ATOM 1382 N N . ASP A 1 185 ? -1.393 17.636 13.587 1.00 93.62 185 ASP A N 1
ATOM 1383 C CA . ASP A 1 185 ? -0.554 17.400 14.759 1.00 93.62 185 ASP A CA 1
ATOM 1384 C C . ASP A 1 185 ? 0.366 16.190 14.529 1.00 93.62 185 ASP A C 1
ATOM 1386 O O . ASP A 1 185 ? 0.034 15.269 13.781 1.00 93.62 185 ASP A O 1
ATOM 1390 N N . THR A 1 186 ? 1.524 16.154 15.193 1.00 88.38 186 THR A N 1
ATOM 1391 C CA . THR A 1 186 ? 2.390 14.970 15.142 1.00 88.38 186 THR A CA 1
ATOM 1392 C C . THR A 1 186 ? 1.607 13.764 15.664 1.00 88.38 186 THR A C 1
ATOM 1394 O O . THR A 1 186 ? 1.163 13.804 16.827 1.00 88.38 186 THR A O 1
ATOM 1397 N N . PRO A 1 187 ? 1.417 12.713 14.843 1.00 79.00 187 PRO A N 1
ATOM 1398 C CA . PRO A 1 187 ? 0.736 11.520 15.299 1.00 79.00 187 PRO A CA 1
ATOM 1399 C C . PRO A 1 187 ? 1.551 10.935 16.448 1.00 79.00 187 PRO A C 1
ATOM 1401 O O . PRO A 1 187 ? 2.773 10.824 16.378 1.00 79.00 187 PRO A O 1
ATOM 1404 N N . SER A 1 188 ? 0.868 10.606 17.534 1.00 71.06 188 SER A N 1
ATOM 1405 C CA . SER A 1 188 ? 1.434 9.751 18.569 1.00 71.06 188 SER A CA 1
ATOM 1406 C C . SER A 1 188 ? 0.726 8.415 18.492 1.00 71.06 188 SER A C 1
ATOM 1408 O O . SER A 1 188 ? -0.454 8.353 18.143 1.00 71.06 188 SER A O 1
ATOM 1410 N N . GLU A 1 189 ? 1.409 7.338 18.831 1.00 64.19 189 GLU A N 1
ATOM 1411 C CA . GLU A 1 189 ? 0.732 6.063 19.036 1.00 64.19 189 GLU A CA 1
ATOM 1412 C C . GLU A 1 189 ? -0.175 6.163 20.261 1.00 64.19 189 GLU A C 1
ATOM 1414 O O . GLU A 1 189 ? 0.149 6.893 21.204 1.00 64.19 189 GLU A O 1
ATOM 1419 N N . PRO A 1 190 ? -1.351 5.526 20.250 1.00 62.84 190 PRO A N 1
ATOM 1420 C CA . PRO A 1 190 ? -2.173 5.518 21.436 1.00 62.84 190 PRO A CA 1
ATOM 1421 C C . PRO A 1 190 ? -1.602 4.487 22.415 1.00 62.84 190 PRO A C 1
ATOM 1423 O O . PRO A 1 190 ? -1.146 3.421 22.011 1.00 62.84 190 PRO A O 1
ATOM 1426 N N . GLU A 1 191 ? -1.675 4.769 23.716 1.00 64.81 191 GLU A N 1
ATOM 1427 C CA . GLU A 1 191 ? -1.361 3.762 24.743 1.00 64.81 191 GLU A CA 1
ATOM 1428 C C . GLU A 1 191 ? -2.330 2.566 24.698 1.00 64.81 191 GLU A C 1
ATOM 1430 O O . GLU A 1 191 ? -2.014 1.491 25.199 1.00 64.81 191 GLU A O 1
ATOM 1435 N N . ARG A 1 192 ? -3.514 2.742 24.092 1.00 76.25 192 ARG A N 1
ATOM 1436 C CA . ARG A 1 192 ? -4.546 1.712 23.920 1.00 76.25 192 ARG A CA 1
ATOM 1437 C C . ARG A 1 192 ? -5.031 1.645 22.470 1.00 76.25 192 ARG A C 1
ATOM 1439 O O . ARG A 1 192 ? -5.198 2.701 21.864 1.00 76.25 192 ARG A O 1
ATOM 1446 N N . PRO A 1 193 ? -5.336 0.458 21.919 1.00 87.25 193 PRO A N 1
ATOM 1447 C CA . PRO A 1 193 ? -5.924 0.343 20.585 1.00 87.25 193 PRO A CA 1
ATOM 1448 C C . PRO A 1 193 ? -7.177 1.222 20.441 1.00 87.25 193 PRO A C 1
ATOM 1450 O O . PRO A 1 193 ? -8.045 1.219 21.312 1.00 87.25 193 PRO A O 1
ATOM 1453 N N . GLY A 1 194 ? -7.241 2.008 19.364 1.00 90.12 194 GLY A N 1
ATOM 1454 C CA . GLY A 1 194 ? -8.337 2.941 19.093 1.00 90.12 194 GLY A CA 1
ATOM 1455 C C . GLY A 1 194 ? -9.149 2.538 17.865 1.00 90.12 194 GLY A C 1
ATOM 1456 O O . GLY A 1 194 ? -8.585 2.054 16.880 1.00 90.12 194 GLY A O 1
ATOM 1457 N N . PHE A 1 195 ? -10.455 2.786 17.930 1.00 94.31 195 PHE A N 1
ATOM 1458 C CA . PHE A 1 195 ? -11.449 2.385 16.937 1.00 94.31 195 PHE A CA 1
ATOM 1459 C C . PHE A 1 195 ? -12.335 3.563 16.549 1.00 94.31 195 PHE A C 1
ATOM 1461 O O . PHE A 1 195 ? -12.600 4.441 17.371 1.00 94.31 195 PHE A O 1
ATOM 1468 N N . MET A 1 196 ? -12.830 3.551 15.315 1.00 95.06 196 MET A N 1
ATOM 1469 C CA . MET A 1 196 ? -13.916 4.429 14.890 1.00 95.06 196 MET A CA 1
ATOM 1470 C C . MET A 1 196 ? -15.165 3.601 14.633 1.00 95.06 196 MET A C 1
ATOM 1472 O O . MET A 1 196 ? -15.098 2.558 13.985 1.00 95.06 196 MET A O 1
ATOM 1476 N N . GLU A 1 197 ? -16.292 4.097 15.130 1.00 96.56 197 GLU A N 1
ATOM 1477 C CA . GLU A 1 197 ? -17.609 3.523 14.877 1.00 96.56 197 GLU A CA 1
ATOM 1478 C C . GLU A 1 197 ? -18.018 3.837 13.435 1.00 96.56 197 GLU A C 1
ATOM 1480 O O . GLU A 1 197 ? -18.049 5.004 13.025 1.00 96.56 197 GLU A O 1
ATOM 1485 N N . LEU A 1 198 ? -18.356 2.808 12.660 1.00 95.50 198 LEU A N 1
ATOM 1486 C CA . LEU A 1 198 ? -18.753 2.946 11.258 1.00 95.50 198 LEU A CA 1
ATOM 1487 C C . LEU A 1 198 ? -20.030 3.775 11.111 1.00 95.50 198 LEU A C 1
ATOM 1489 O O . LEU A 1 198 ? -20.198 4.450 10.108 1.00 95.50 198 LEU A O 1
ATOM 1493 N N . GLY A 1 199 ? -20.914 3.794 12.110 1.00 95.31 199 GLY A N 1
ATOM 1494 C CA . GLY A 1 199 ? -22.129 4.618 12.091 1.00 95.31 199 GLY A CA 1
ATOM 1495 C C . GLY A 1 199 ? -21.896 6.133 12.203 1.00 95.31 199 GLY A C 1
ATOM 1496 O O . GLY A 1 199 ? -22.862 6.889 12.203 1.00 95.31 199 GLY A O 1
ATOM 1497 N N . THR A 1 200 ? -20.647 6.589 12.334 1.00 97.31 200 THR A N 1
ATOM 1498 C CA . THR A 1 200 ? -20.304 8.011 12.494 1.00 97.31 200 THR A CA 1
ATOM 1499 C C . THR A 1 200 ? -19.728 8.612 11.217 1.00 97.31 200 THR A C 1
ATOM 1501 O O . THR A 1 200 ? -19.054 7.923 10.450 1.00 97.31 200 THR A O 1
ATOM 1504 N N . ASP A 1 201 ? -19.895 9.926 11.041 1.00 97.00 201 ASP A N 1
ATOM 1505 C CA . ASP A 1 201 ? -19.309 10.672 9.917 1.00 97.00 201 ASP A CA 1
ATOM 1506 C C . ASP A 1 201 ? -17.792 10.464 9.810 1.00 97.00 201 ASP A C 1
ATOM 1508 O O . ASP A 1 201 ? -17.250 10.330 8.715 1.00 97.00 201 ASP A O 1
ATOM 1512 N N . LEU A 1 202 ? -17.092 10.397 10.950 1.00 96.62 202 LEU A N 1
ATOM 1513 C CA . LEU A 1 202 ? -15.645 10.184 10.976 1.00 96.62 202 LEU A CA 1
ATOM 1514 C C . LEU A 1 202 ? -15.266 8.764 10.525 1.00 96.62 202 LEU A C 1
ATOM 1516 O O . LEU A 1 202 ? -14.300 8.603 9.780 1.00 96.62 202 LEU A O 1
ATOM 1520 N N . GLY A 1 203 ? -16.025 7.750 10.954 1.00 97.44 203 GLY A N 1
ATOM 1521 C CA . GLY A 1 203 ? -15.831 6.362 10.533 1.00 97.44 203 GLY A CA 1
ATOM 1522 C C . GLY A 1 203 ? -16.049 6.183 9.031 1.00 97.44 203 GLY A C 1
ATOM 1523 O O . GLY A 1 203 ? -15.187 5.622 8.355 1.00 97.44 203 GLY A O 1
ATOM 1524 N N . GLN A 1 204 ? -17.141 6.735 8.496 1.00 97.75 204 GLN A N 1
ATOM 1525 C CA . GLN A 1 204 ? -17.430 6.716 7.057 1.00 97.75 204 GLN A CA 1
ATOM 1526 C C . GLN A 1 204 ? -16.365 7.467 6.252 1.00 97.75 204 GLN A C 1
ATOM 1528 O O . GLN A 1 204 ? -15.821 6.930 5.287 1.00 97.75 204 GLN A O 1
ATOM 1533 N N . ALA A 1 205 ? -15.974 8.666 6.697 1.00 98.12 205 ALA A N 1
ATOM 1534 C CA . ALA A 1 205 ? -14.923 9.440 6.042 1.00 98.12 205 ALA A CA 1
ATOM 1535 C C . ALA A 1 205 ? -13.577 8.696 6.013 1.00 98.12 205 ALA A C 1
ATOM 1537 O O . ALA A 1 205 ? -12.837 8.806 5.033 1.00 98.12 205 ALA A O 1
ATOM 1538 N N . TYR A 1 206 ? -13.240 7.939 7.064 1.00 98.19 206 TYR A N 1
ATOM 1539 C CA . TYR A 1 206 ? -12.027 7.123 7.072 1.00 98.19 206 TYR A CA 1
ATOM 1540 C C . TYR A 1 206 ? -12.099 5.977 6.074 1.00 98.19 206 TYR A C 1
ATOM 1542 O O . TYR A 1 206 ? -11.128 5.766 5.352 1.00 98.19 206 TYR A O 1
ATOM 1550 N N . VAL A 1 207 ? -13.221 5.254 6.023 1.00 98.38 207 VAL A N 1
ATOM 1551 C CA . VAL A 1 207 ? -13.412 4.153 5.072 1.00 98.38 207 VAL A CA 1
ATOM 1552 C C . VAL A 1 207 ? -13.242 4.660 3.642 1.00 98.38 207 VAL A C 1
ATOM 1554 O O . VAL A 1 207 ? -12.402 4.135 2.914 1.00 98.38 207 VAL A O 1
ATOM 1557 N N . GLU A 1 208 ? -13.924 5.747 3.273 1.00 98.38 208 GLU A N 1
ATOM 1558 C CA . GLU A 1 208 ? -13.790 6.349 1.940 1.00 98.38 208 GLU A CA 1
ATOM 1559 C C . GLU A 1 208 ? -12.343 6.773 1.640 1.00 98.38 208 GLU A C 1
ATOM 1561 O O . GLU A 1 208 ? -11.819 6.534 0.549 1.00 98.38 208 GLU A O 1
ATOM 1566 N N . ALA A 1 209 ? -11.664 7.388 2.614 1.00 98.62 209 ALA A N 1
ATOM 1567 C CA . ALA A 1 209 ? -10.284 7.831 2.454 1.00 98.62 209 ALA A CA 1
ATOM 1568 C C . ALA A 1 209 ? -9.289 6.666 2.344 1.00 98.62 209 ALA A C 1
ATOM 1570 O O . ALA A 1 209 ? -8.336 6.743 1.565 1.00 98.62 209 ALA A O 1
ATOM 1571 N N . MET A 1 210 ? -9.500 5.595 3.110 1.00 98.69 210 MET A N 1
ATOM 1572 C CA . MET A 1 210 ? -8.715 4.3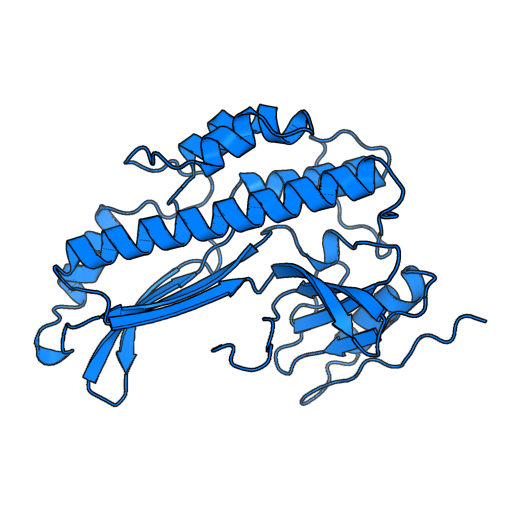66 3.048 1.00 98.69 210 MET A CA 1
ATOM 1573 C C . MET A 1 210 ? -8.900 3.693 1.688 1.00 98.69 210 MET A C 1
ATOM 1575 O O . MET A 1 210 ? -7.909 3.365 1.040 1.00 98.69 210 MET A O 1
ATOM 1579 N N . GLU A 1 211 ? -10.138 3.549 1.217 1.00 98.62 211 GLU A N 1
ATOM 1580 C CA . GLU A 1 211 ? -10.442 2.973 -0.095 1.00 98.62 211 GLU A CA 1
ATOM 1581 C C . GLU A 1 211 ? -9.816 3.769 -1.241 1.00 98.62 211 GLU A C 1
ATOM 1583 O O . GLU A 1 211 ? -9.220 3.195 -2.157 1.00 98.62 211 GLU A O 1
ATOM 1588 N N . LEU A 1 212 ? -9.887 5.098 -1.163 1.00 98.75 212 LEU A N 1
ATOM 1589 C CA . LEU A 1 212 ? -9.255 5.991 -2.126 1.00 98.75 212 LEU A CA 1
ATOM 1590 C C . LEU A 1 212 ? -7.724 5.875 -2.106 1.00 98.75 212 LEU A C 1
ATOM 1592 O O . LEU A 1 212 ? -7.091 5.848 -3.161 1.00 98.75 212 LEU A O 1
ATOM 1596 N N . ALA A 1 213 ? -7.118 5.747 -0.922 1.00 98.75 213 ALA A N 1
ATOM 1597 C CA . ALA A 1 213 ? -5.691 5.459 -0.791 1.00 98.75 213 ALA A CA 1
ATOM 1598 C C . ALA A 1 213 ? -5.325 4.082 -1.374 1.00 98.75 213 ALA A C 1
ATOM 1600 O O . ALA A 1 213 ? -4.270 3.952 -1.993 1.00 98.75 213 ALA A O 1
ATOM 1601 N N . GLY A 1 214 ? -6.212 3.089 -1.256 1.00 98.56 214 GLY A N 1
ATOM 1602 C CA . GLY A 1 214 ? -6.098 1.782 -1.911 1.00 98.56 214 GLY A CA 1
ATOM 1603 C C . GLY A 1 214 ? -5.986 1.885 -3.425 1.00 98.56 214 GLY A C 1
ATOM 1604 O O . GLY A 1 214 ? -4.987 1.461 -4.011 1.00 98.56 214 GLY A O 1
ATOM 1605 N N . ARG A 1 215 ? -6.965 2.546 -4.053 1.00 98.69 215 ARG A N 1
ATOM 1606 C CA . ARG A 1 215 ? -6.955 2.800 -5.503 1.00 98.69 215 ARG A CA 1
ATOM 1607 C C . ARG A 1 215 ? -5.725 3.597 -5.938 1.00 98.69 215 ARG A C 1
ATOM 1609 O O . ARG A 1 215 ? -5.120 3.281 -6.958 1.00 98.69 215 ARG A O 1
ATOM 1616 N N . TYR A 1 216 ? -5.307 4.581 -5.143 1.00 98.81 216 TYR A N 1
ATOM 1617 C CA . TYR A 1 216 ? -4.102 5.368 -5.414 1.00 98.81 216 TYR A CA 1
ATOM 1618 C C . TYR A 1 216 ? -2.823 4.515 -5.369 1.00 98.81 216 TYR A C 1
ATOM 1620 O O . TYR A 1 216 ? -1.949 4.661 -6.224 1.00 98.81 216 TYR A O 1
ATOM 1628 N N . ALA A 1 217 ? -2.709 3.596 -4.405 1.00 98.69 217 ALA A N 1
ATOM 1629 C CA . ALA A 1 217 ? -1.573 2.681 -4.314 1.00 98.69 217 ALA A CA 1
ATOM 1630 C C . ALA A 1 217 ? -1.532 1.692 -5.490 1.00 98.69 217 ALA A C 1
ATOM 1632 O O . ALA A 1 217 ? -0.454 1.434 -6.029 1.00 98.69 217 ALA A O 1
ATOM 1633 N N . TYR A 1 218 ? -2.691 1.168 -5.912 1.00 98.50 218 TYR A N 1
ATOM 1634 C CA . TYR A 1 218 ? -2.785 0.329 -7.109 1.00 98.50 218 TYR A CA 1
ATOM 1635 C C . TYR A 1 218 ? -2.330 1.070 -8.366 1.00 98.50 218 TYR A C 1
ATOM 1637 O O . TYR A 1 218 ? -1.384 0.611 -9.008 1.00 98.50 218 TYR A O 1
ATOM 1645 N N . ALA A 1 219 ? -2.883 2.258 -8.622 1.00 98.69 219 ALA A N 1
ATOM 1646 C CA . ALA A 1 219 ? -2.504 3.098 -9.757 1.00 98.69 219 ALA A CA 1
ATOM 1647 C C . ALA A 1 219 ? -0.995 3.399 -9.787 1.00 98.69 219 ALA A C 1
ATOM 1649 O O . ALA A 1 219 ? -0.353 3.344 -10.835 1.00 98.69 219 ALA A O 1
ATOM 1650 N N . GLY A 1 220 ? -0.399 3.679 -8.623 1.00 98.56 220 GLY A N 1
ATOM 1651 C CA . GLY A 1 220 ? 1.039 3.906 -8.515 1.00 98.56 220 GLY A CA 1
ATOM 1652 C C . GLY A 1 220 ? 1.859 2.678 -8.915 1.00 98.56 220 GLY A C 1
ATOM 1653 O O . GLY A 1 220 ? 2.784 2.804 -9.717 1.00 98.56 220 GLY A O 1
ATOM 1654 N N . ARG A 1 221 ? 1.526 1.496 -8.374 1.00 98.75 221 ARG A N 1
ATOM 1655 C CA . ARG A 1 221 ? 2.240 0.244 -8.689 1.00 98.75 221 ARG A CA 1
ATOM 1656 C C . ARG A 1 221 ? 2.073 -0.150 -10.154 1.00 98.75 221 ARG A C 1
ATOM 1658 O O . ARG A 1 221 ? 3.054 -0.537 -10.778 1.00 98.75 221 ARG A O 1
ATOM 1665 N N . GLU A 1 222 ? 0.877 0.001 -10.713 1.00 98.62 222 GLU A N 1
ATOM 1666 C CA . GLU A 1 222 ? 0.604 -0.251 -12.133 1.00 98.62 222 GLU A CA 1
ATOM 1667 C C . GLU A 1 222 ? 1.422 0.653 -13.049 1.00 98.62 222 GLU A C 1
ATOM 1669 O O . GLU A 1 222 ? 2.041 0.159 -13.990 1.00 98.62 222 GLU A O 1
ATOM 1674 N N . TRP A 1 223 ? 1.487 1.952 -12.742 1.00 98.56 223 TRP A N 1
ATOM 1675 C CA . TRP A 1 223 ? 2.294 2.894 -13.512 1.00 98.56 223 TRP A CA 1
ATOM 1676 C C . TRP A 1 223 ? 3.783 2.524 -13.487 1.00 98.56 223 TRP A C 1
ATOM 1678 O O . TRP A 1 223 ? 4.437 2.508 -14.529 1.00 98.56 223 TRP A O 1
ATOM 1688 N N . VAL A 1 224 ? 4.313 2.167 -12.310 1.00 98.69 224 VAL A N 1
ATOM 1689 C CA . VAL A 1 224 ? 5.717 1.748 -12.174 1.00 98.69 224 VAL A CA 1
ATOM 1690 C C . VAL A 1 224 ? 5.990 0.470 -12.960 1.00 98.69 224 VAL A C 1
ATOM 1692 O O . VAL A 1 224 ? 6.959 0.428 -13.713 1.00 98.69 224 VAL A O 1
ATOM 1695 N N . VAL A 1 225 ? 5.129 -0.546 -12.845 1.00 98.75 225 VAL A N 1
ATOM 1696 C CA . VAL A 1 225 ? 5.255 -1.784 -13.628 1.00 98.75 225 VAL A CA 1
ATOM 1697 C C . VAL A 1 225 ? 5.255 -1.478 -15.123 1.00 98.75 225 VAL A C 1
ATOM 1699 O O . VAL A 1 225 ? 6.152 -1.930 -15.828 1.00 98.75 225 VAL A O 1
ATOM 1702 N N . ALA A 1 226 ? 4.310 -0.667 -15.606 1.00 98.50 226 ALA A N 1
ATOM 1703 C CA . ALA A 1 226 ? 4.238 -0.298 -17.017 1.00 98.50 226 ALA A CA 1
ATOM 1704 C C . ALA A 1 226 ? 5.526 0.388 -17.498 1.00 98.50 226 ALA A C 1
ATOM 1706 O O . ALA A 1 226 ? 6.012 0.095 -18.590 1.00 98.50 226 ALA A O 1
ATOM 1707 N N . ARG A 1 227 ? 6.128 1.255 -16.672 1.00 98.44 227 ARG A N 1
ATOM 1708 C CA . ARG A 1 227 ? 7.413 1.884 -16.997 1.00 98.44 227 ARG A CA 1
ATOM 1709 C C . ARG A 1 227 ? 8.565 0.881 -17.028 1.00 98.44 227 ARG A C 1
ATOM 1711 O O . ARG A 1 227 ? 9.396 0.953 -17.927 1.00 98.44 227 ARG A O 1
ATOM 1718 N N . VAL A 1 228 ? 8.616 -0.068 -16.098 1.00 98.69 228 VAL A N 1
ATOM 1719 C CA . VAL A 1 228 ? 9.652 -1.113 -16.113 1.00 98.69 228 VAL A CA 1
ATOM 1720 C C . VAL A 1 228 ? 9.509 -2.005 -17.349 1.00 98.69 228 VAL A C 1
ATOM 1722 O O . VAL A 1 228 ? 10.504 -2.273 -18.013 1.00 98.69 228 VAL A O 1
ATOM 1725 N N . LEU A 1 229 ? 8.288 -2.392 -17.725 1.00 98.75 229 LEU A N 1
ATOM 1726 C CA . LEU A 1 229 ? 8.039 -3.155 -18.954 1.00 98.75 229 LEU A CA 1
ATOM 1727 C C . LEU A 1 229 ? 8.514 -2.404 -20.207 1.00 98.75 229 LEU A C 1
ATOM 1729 O O . LEU A 1 229 ? 9.109 -3.010 -21.094 1.00 98.75 229 LEU A O 1
ATOM 1733 N N . GLN A 1 230 ? 8.327 -1.079 -20.258 1.00 98.44 230 GLN A N 1
ATOM 1734 C CA . GLN A 1 230 ? 8.859 -0.237 -21.337 1.00 98.44 230 GLN A CA 1
ATOM 1735 C C . GLN A 1 230 ? 10.392 -0.230 -21.375 1.00 98.44 230 GLN A C 1
ATOM 1737 O O . GLN A 1 230 ? 10.959 -0.324 -22.459 1.00 98.44 230 GLN A O 1
ATOM 1742 N N . ILE A 1 231 ? 11.056 -0.142 -20.216 1.00 98.44 231 ILE A N 1
ATOM 1743 C CA . ILE A 1 231 ? 12.526 -0.201 -20.115 1.00 98.44 231 ILE A CA 1
ATOM 1744 C C . ILE A 1 231 ? 13.047 -1.553 -20.614 1.00 98.44 231 ILE A C 1
ATOM 1746 O O . ILE A 1 231 ? 14.030 -1.602 -21.347 1.00 98.44 231 ILE A O 1
ATOM 1750 N N . LEU A 1 232 ? 12.371 -2.644 -20.246 1.00 98.44 232 LEU A N 1
ATOM 1751 C CA . LEU A 1 232 ? 12.727 -3.995 -20.680 1.00 98.44 232 LEU A CA 1
ATOM 1752 C C . LEU A 1 232 ? 12.363 -4.268 -22.148 1.00 98.44 232 LEU A C 1
ATOM 1754 O O . LEU A 1 232 ? 12.912 -5.185 -22.750 1.00 98.44 232 LEU A O 1
ATOM 1758 N N . GLY A 1 233 ? 11.430 -3.509 -22.727 1.00 98.25 233 GLY A N 1
ATOM 1759 C CA . GLY A 1 233 ? 10.849 -3.826 -24.031 1.00 98.25 233 GLY A CA 1
ATOM 1760 C C . GLY A 1 233 ? 10.070 -5.146 -24.022 1.00 98.25 233 GLY A C 1
ATOM 1761 O O . GLY A 1 233 ? 10.084 -5.860 -25.022 1.00 98.25 233 GLY A O 1
ATOM 1762 N N . ALA A 1 234 ? 9.428 -5.478 -22.897 1.00 98.38 234 ALA A N 1
ATOM 1763 C CA . ALA A 1 234 ? 8.748 -6.753 -22.673 1.00 98.38 234 ALA A CA 1
ATOM 1764 C C . ALA A 1 234 ? 7.232 -6.582 -22.483 1.00 98.38 234 ALA A C 1
ATOM 1766 O O . ALA A 1 234 ? 6.761 -5.561 -21.974 1.00 98.38 234 ALA A O 1
ATOM 1767 N N . GLY A 1 235 ? 6.470 -7.601 -22.872 1.00 98.50 235 GLY A N 1
ATOM 1768 C CA . GLY A 1 235 ? 5.037 -7.717 -22.625 1.00 98.50 235 GLY A CA 1
ATOM 1769 C C . GLY A 1 235 ? 4.731 -8.427 -21.307 1.00 98.50 235 GLY A C 1
ATOM 1770 O O . GLY A 1 235 ? 5.528 -9.213 -20.804 1.00 98.50 235 GLY A O 1
ATOM 1771 N N . GLU A 1 236 ? 3.553 -8.167 -20.745 1.00 98.38 236 GLU A N 1
ATOM 1772 C CA . GLU A 1 236 ? 3.028 -8.876 -19.574 1.00 98.38 236 GLU A CA 1
ATOM 1773 C C . GLU A 1 236 ? 2.305 -10.163 -19.988 1.00 98.38 236 GLU A C 1
ATOM 1775 O O . GLU A 1 236 ? 1.451 -10.147 -20.875 1.00 98.38 236 GLU A O 1
ATOM 1780 N N . THR A 1 237 ? 2.614 -11.273 -19.313 1.00 98.25 237 THR A N 1
ATOM 1781 C CA . THR A 1 237 ? 1.963 -12.580 -19.523 1.00 98.25 237 THR A CA 1
ATOM 1782 C C . THR A 1 237 ? 1.195 -13.077 -18.305 1.00 98.25 237 THR A C 1
ATOM 1784 O O . THR A 1 237 ? 0.383 -13.995 -18.427 1.00 98.25 237 THR A O 1
ATOM 1787 N N . ASP A 1 238 ? 1.468 -12.519 -17.126 1.00 97.56 238 ASP A N 1
ATOM 1788 C CA . ASP A 1 238 ? 0.807 -12.884 -15.880 1.00 97.56 238 ASP A CA 1
ATOM 1789 C C . ASP A 1 238 ? 0.948 -11.774 -14.833 1.00 97.56 238 ASP A C 1
ATOM 1791 O O . ASP A 1 238 ? 1.924 -11.024 -14.858 1.00 97.56 238 ASP A O 1
ATOM 1795 N N . ARG A 1 239 ? 0.011 -11.703 -13.883 1.00 97.25 239 ARG A N 1
ATOM 1796 C CA . ARG A 1 239 ? 0.006 -10.688 -12.826 1.00 97.25 239 ARG A CA 1
ATOM 1797 C C . ARG A 1 239 ? -0.577 -11.197 -11.519 1.00 97.25 239 ARG A C 1
ATOM 1799 O O . ARG A 1 239 ? -1.641 -11.813 -11.481 1.00 97.25 239 ARG A O 1
ATOM 1806 N N . VAL A 1 240 ? 0.084 -10.813 -10.433 1.00 96.31 240 VAL A N 1
ATOM 1807 C CA . VAL A 1 240 ? -0.433 -10.876 -9.067 1.00 96.31 240 VAL A CA 1
ATOM 1808 C C . VAL A 1 240 ? -0.283 -9.502 -8.424 1.00 96.31 240 VAL A C 1
ATOM 1810 O O . VAL A 1 240 ? 0.793 -8.909 -8.450 1.00 96.31 240 VAL A O 1
ATOM 1813 N N . HIS A 1 241 ? -1.362 -8.963 -7.858 1.00 96.00 241 HIS A N 1
ATOM 1814 C CA . HIS A 1 241 ? -1.384 -7.601 -7.325 1.00 96.00 241 HIS A CA 1
ATOM 1815 C C . HIS A 1 241 ? -2.265 -7.529 -6.085 1.00 96.00 241 HIS A C 1
ATOM 1817 O O . HIS A 1 241 ? -3.435 -7.900 -6.133 1.00 96.00 241 HIS A O 1
ATOM 1823 N N . ASN A 1 242 ? -1.701 -7.087 -4.962 1.00 95.06 242 ASN A N 1
ATOM 1824 C CA . ASN A 1 242 ? -2.394 -7.107 -3.678 1.00 95.06 242 ASN A CA 1
ATOM 1825 C C . ASN A 1 242 ? -2.026 -5.920 -2.773 1.00 95.06 242 ASN A C 1
ATOM 1827 O O . ASN A 1 242 ? -1.081 -5.164 -3.023 1.00 95.06 242 ASN A O 1
ATOM 1831 N N . HIS A 1 243 ? -2.811 -5.765 -1.707 1.00 96.31 243 HIS A N 1
ATOM 1832 C CA . HIS A 1 243 ? -2.459 -4.993 -0.519 1.00 96.31 243 HIS A CA 1
ATOM 1833 C C . HIS A 1 243 ? -2.220 -5.955 0.644 1.00 96.31 243 HIS A C 1
ATOM 1835 O O . HIS A 1 243 ? -2.913 -6.966 0.755 1.00 96.31 243 HIS A O 1
ATOM 1841 N N . HIS A 1 244 ? -1.311 -5.596 1.545 1.00 95.56 244 HIS A N 1
ATOM 1842 C CA . HIS A 1 244 ? -1.122 -6.288 2.821 1.00 95.56 244 HIS A CA 1
ATOM 1843 C C . HIS A 1 244 ? -1.421 -5.414 4.054 1.00 95.56 244 HIS A C 1
ATOM 1845 O O . HIS A 1 244 ? -1.407 -5.909 5.174 1.00 95.56 244 HIS A O 1
ATOM 1851 N N . ASN A 1 245 ? -1.705 -4.123 3.852 1.00 97.06 245 ASN A N 1
ATOM 1852 C CA . ASN A 1 245 ? -2.045 -3.145 4.891 1.00 97.06 245 ASN A CA 1
ATOM 1853 C C . ASN A 1 245 ? -3.363 -2.476 4.514 1.00 97.06 245 ASN A C 1
ATOM 1855 O O . ASN A 1 245 ? -3.371 -1.434 3.858 1.00 97.06 245 ASN A O 1
ATOM 1859 N N . PHE A 1 246 ? -4.486 -3.109 4.822 1.00 98.06 246 PHE A N 1
ATOM 1860 C CA . PHE A 1 246 ? -5.785 -2.632 4.355 1.00 98.06 246 PHE A CA 1
ATOM 1861 C C . PHE A 1 246 ? -6.925 -3.261 5.147 1.00 98.06 246 PHE A C 1
ATOM 1863 O O . PHE A 1 246 ? -6.716 -4.208 5.904 1.00 98.06 246 PHE A O 1
ATOM 1870 N N . ALA A 1 247 ? -8.135 -2.746 4.959 1.00 98.00 247 ALA A N 1
ATOM 1871 C CA . ALA A 1 247 ? -9.335 -3.387 5.460 1.00 98.00 247 ALA A CA 1
ATOM 1872 C C . ALA A 1 247 ? -10.348 -3.576 4.339 1.00 98.00 247 ALA A C 1
ATOM 1874 O O . ALA A 1 247 ? -10.537 -2.693 3.504 1.00 98.00 247 ALA A O 1
ATOM 1875 N N . TRP A 1 248 ? -11.003 -4.728 4.337 1.00 97.31 248 TRP A N 1
ATOM 1876 C CA . TRP A 1 248 ? -12.002 -5.079 3.337 1.00 97.31 248 TRP A CA 1
ATOM 1877 C C . TRP A 1 248 ? -13.306 -5.441 4.017 1.00 97.31 248 TRP A C 1
ATOM 1879 O O . TRP A 1 248 ? -13.307 -6.025 5.100 1.00 97.31 248 TRP A O 1
ATOM 1889 N N . ARG A 1 249 ? -14.413 -5.119 3.353 1.00 96.31 249 ARG A N 1
ATOM 1890 C CA . ARG A 1 249 ? -15.724 -5.622 3.734 1.00 96.31 249 ARG A CA 1
ATOM 1891 C C . ARG A 1 249 ? -15.901 -7.023 3.153 1.00 96.31 249 ARG A C 1
ATOM 1893 O O . ARG A 1 249 ? -15.849 -7.186 1.936 1.00 96.31 249 ARG A O 1
ATOM 1900 N N . GLU A 1 250 ? -16.085 -8.014 4.013 1.00 95.81 250 GLU A N 1
ATOM 1901 C CA . GLU A 1 250 ? -16.122 -9.434 3.658 1.00 95.81 250 GLU A CA 1
ATOM 1902 C C . GLU A 1 250 ? -17.297 -10.145 4.328 1.00 95.81 250 GLU A C 1
ATOM 1904 O O . GLU A 1 250 ? -17.735 -9.748 5.403 1.00 95.81 250 GLU A O 1
ATOM 1909 N N . GLU A 1 251 ? -17.780 -11.216 3.702 1.00 94.81 251 GLU A N 1
ATOM 1910 C CA . GLU A 1 251 ? -18.822 -12.081 4.256 1.00 94.81 251 GLU A CA 1
ATOM 1911 C C . GLU A 1 251 ? -18.182 -13.307 4.913 1.00 94.81 251 GLU A C 1
ATOM 1913 O O . GLU A 1 251 ? -17.565 -14.128 4.231 1.00 94.81 251 GLU A O 1
ATOM 1918 N N . HIS A 1 252 ? -18.355 -13.455 6.225 1.00 92.25 252 HIS A N 1
ATOM 1919 C CA . HIS A 1 252 ? -17.867 -14.600 6.998 1.00 92.25 252 HIS A CA 1
ATOM 1920 C C . HIS A 1 252 ? -18.979 -15.106 7.910 1.00 92.25 252 HIS A C 1
ATOM 1922 O O . HIS A 1 252 ? -19.619 -14.328 8.606 1.00 92.25 252 HIS A O 1
ATOM 1928 N N . GLY A 1 253 ? -19.263 -16.411 7.884 1.00 88.56 253 GLY A N 1
ATOM 1929 C CA . GLY A 1 253 ? -20.298 -16.996 8.751 1.00 88.56 253 GLY A CA 1
ATOM 1930 C C . GLY A 1 253 ? -21.722 -16.460 8.526 1.00 88.56 253 GLY A C 1
ATOM 1931 O O . GLY A 1 253 ? -22.562 -16.603 9.408 1.00 88.56 253 GLY A O 1
ATOM 1932 N N . GLY A 1 254 ? -22.006 -15.864 7.360 1.00 92.19 254 GLY A N 1
ATOM 1933 C CA . GLY A 1 254 ? -23.291 -15.215 7.061 1.00 92.19 254 GLY A CA 1
ATOM 1934 C C . GLY A 1 254 ? -23.399 -13.772 7.562 1.00 92.19 254 GLY A C 1
ATOM 1935 O O . GLY A 1 254 ? -24.498 -13.221 7.588 1.00 92.19 254 GLY A O 1
ATOM 1936 N N . GLU A 1 255 ? -22.280 -13.173 7.967 1.00 93.75 255 GLU A N 1
ATOM 1937 C CA . GLU A 1 255 ? -22.208 -11.809 8.466 1.00 93.75 255 GLU A CA 1
ATOM 1938 C C . GLU A 1 255 ? -21.222 -10.968 7.653 1.00 93.75 255 GLU A C 1
ATOM 1940 O O . GLU A 1 255 ? -20.108 -11.399 7.345 1.00 93.75 255 GLU A O 1
ATOM 1945 N N . THR A 1 256 ? -21.611 -9.724 7.384 1.00 95.38 256 THR A N 1
ATOM 1946 C CA . THR A 1 256 ? -20.733 -8.716 6.798 1.00 95.38 256 THR A CA 1
ATOM 1947 C C . THR A 1 256 ? -19.806 -8.144 7.870 1.00 95.38 256 THR A C 1
ATOM 1949 O O . THR A 1 256 ? -20.270 -7.523 8.830 1.00 95.38 256 THR A O 1
ATOM 1952 N N . LEU A 1 257 ? -18.497 -8.304 7.691 1.00 96.31 257 LEU A N 1
ATOM 1953 C CA . LEU A 1 257 ? -17.456 -7.840 8.607 1.00 96.31 257 LEU A CA 1
ATOM 1954 C C . LEU A 1 257 ? -16.446 -6.947 7.881 1.00 96.31 257 LEU A C 1
ATOM 1956 O O . LEU A 1 257 ? -16.168 -7.120 6.696 1.00 96.31 257 LEU A O 1
ATOM 1960 N N . TRP A 1 258 ? -15.842 -6.018 8.612 1.00 97.50 258 TRP A N 1
ATOM 1961 C CA . TRP A 1 258 ? -14.624 -5.329 8.209 1.00 97.50 258 TRP A CA 1
ATOM 1962 C C . TRP A 1 258 ? -13.408 -6.109 8.691 1.00 97.50 258 TRP A C 1
ATOM 1964 O O . TRP A 1 258 ? -13.094 -6.134 9.880 1.00 97.50 258 TRP A O 1
ATOM 1974 N N . VAL A 1 259 ? -12.707 -6.741 7.754 1.00 97.69 259 VAL A N 1
ATOM 1975 C CA . VAL A 1 259 ? -11.502 -7.522 8.027 1.00 97.69 259 VAL A CA 1
ATOM 1976 C C . VAL A 1 259 ? -10.279 -6.641 7.817 1.00 97.69 259 VAL A C 1
ATOM 1978 O O . VAL A 1 259 ? -9.876 -6.362 6.687 1.00 97.69 259 VAL A O 1
ATOM 1981 N N . VAL A 1 260 ? -9.702 -6.187 8.927 1.00 97.62 260 VAL A N 1
ATOM 1982 C CA . VAL A 1 260 ? -8.500 -5.352 8.984 1.00 97.62 260 VAL A CA 1
ATOM 1983 C C . VAL A 1 260 ? -7.267 -6.246 8.964 1.00 97.62 260 VAL A C 1
ATOM 1985 O O . VAL A 1 260 ? -7.147 -7.146 9.793 1.00 97.62 260 VAL A O 1
ATOM 1988 N N . ARG A 1 261 ? -6.332 -5.991 8.047 1.00 97.50 261 ARG A N 1
ATOM 1989 C CA . ARG A 1 261 ? -5.070 -6.728 7.921 1.00 97.50 261 ARG A CA 1
ATOM 1990 C C . ARG A 1 261 ? -3.877 -5.783 7.986 1.00 97.50 261 ARG A C 1
ATOM 1992 O O . ARG A 1 261 ? -3.847 -4.777 7.273 1.00 97.50 261 ARG A O 1
ATOM 1999 N N . LYS A 1 262 ? -2.883 -6.159 8.794 1.00 96.25 262 LYS A N 1
ATOM 2000 C CA . LYS A 1 262 ? -1.592 -5.476 8.914 1.00 96.25 262 LYS A CA 1
ATOM 2001 C C . LYS A 1 262 ? -0.463 -6.428 8.571 1.00 96.25 262 LYS A C 1
ATOM 2003 O O . LYS A 1 262 ? -0.190 -7.345 9.337 1.00 96.25 262 LYS A O 1
ATOM 2008 N N . GLY A 1 263 ? 0.213 -6.213 7.453 1.00 95.00 263 GLY A N 1
ATOM 2009 C CA . GLY A 1 263 ? 1.190 -7.158 6.920 1.00 95.00 263 GLY A CA 1
ATOM 2010 C C . GLY A 1 263 ? 0.584 -8.531 6.628 1.00 95.00 263 GLY A C 1
ATOM 2011 O O . GLY A 1 263 ? 1.251 -9.532 6.825 1.00 95.00 263 GLY A O 1
ATOM 2012 N N . ALA A 1 264 ? -0.679 -8.586 6.203 1.00 95.38 264 ALA A N 1
ATOM 2013 C CA . ALA A 1 264 ? -1.342 -9.826 5.816 1.00 95.38 264 ALA A CA 1
ATOM 2014 C C . ALA A 1 264 ? -2.204 -9.596 4.571 1.00 95.38 264 ALA A C 1
ATOM 2016 O O . ALA A 1 264 ? -2.889 -8.579 4.446 1.00 95.38 264 ALA A O 1
ATOM 2017 N N . THR A 1 265 ? -2.171 -10.538 3.634 1.00 93.88 265 THR A N 1
ATOM 2018 C CA . THR A 1 265 ? -2.926 -10.467 2.380 1.00 93.88 265 THR A CA 1
ATOM 2019 C C . THR A 1 265 ? -4.253 -11.224 2.494 1.00 93.88 265 THR A C 1
ATOM 2021 O O . THR A 1 265 ? -4.365 -12.177 3.271 1.00 93.88 265 THR A O 1
ATOM 2024 N N . PRO A 1 266 ? -5.295 -10.825 1.744 1.00 92.56 266 PRO A N 1
ATOM 2025 C CA . PRO A 1 266 ? -6.468 -11.667 1.572 1.00 92.56 266 PRO A CA 1
ATOM 2026 C C . PRO A 1 266 ? -6.093 -12.957 0.833 1.00 92.56 266 PRO A C 1
ATOM 2028 O O . PRO A 1 266 ? -5.222 -12.952 -0.037 1.00 92.56 266 PRO A O 1
ATOM 2031 N N . ALA A 1 267 ? -6.771 -14.047 1.180 1.00 90.25 267 ALA A N 1
ATOM 2032 C CA . ALA A 1 267 ? -6.634 -15.352 0.539 1.00 90.25 267 ALA A CA 1
ATOM 2033 C C . ALA A 1 267 ? -8.021 -15.858 0.116 1.00 90.25 267 ALA A C 1
ATOM 2035 O O . ALA A 1 267 ? -8.466 -16.929 0.530 1.00 90.25 267 ALA A O 1
ATOM 2036 N N . TRP A 1 268 ? -8.755 -15.037 -0.644 1.00 91.12 268 TRP A N 1
ATOM 2037 C CA . TRP A 1 268 ? -10.091 -15.406 -1.111 1.00 91.12 268 TRP A CA 1
ATOM 2038 C C . TRP A 1 268 ? -10.036 -16.594 -2.083 1.00 91.12 268 TRP A C 1
ATOM 2040 O O . TRP A 1 268 ? -9.012 -16.808 -2.739 1.00 91.12 268 TRP A O 1
ATOM 2050 N N . PRO A 1 269 ? -11.126 -17.370 -2.225 1.00 88.56 269 PRO A N 1
ATOM 2051 C CA . PRO A 1 269 ? -11.173 -18.471 -3.181 1.00 88.56 269 PRO A CA 1
ATOM 2052 C C . PRO A 1 269 ? -10.757 -18.032 -4.594 1.00 88.56 269 PRO A C 1
ATOM 2054 O O . PRO A 1 269 ? -11.346 -17.121 -5.171 1.00 88.56 269 PRO A O 1
ATOM 2057 N N . GLY A 1 270 ? -9.731 -18.684 -5.148 1.00 86.75 270 GLY A N 1
ATOM 2058 C CA . GLY A 1 270 ? -9.192 -18.384 -6.480 1.00 86.75 270 GLY A CA 1
ATOM 2059 C C . GLY A 1 270 ? -8.226 -17.195 -6.544 1.00 86.75 270 GLY A C 1
ATOM 2060 O O . GLY A 1 270 ? -7.660 -16.939 -7.607 1.00 86.75 270 GLY A O 1
ATOM 2061 N N . GLN A 1 271 ? -7.991 -16.490 -5.435 1.00 87.00 271 GLN A N 1
ATOM 2062 C CA . GLN A 1 271 ? -6.990 -15.434 -5.374 1.00 87.00 271 GLN A CA 1
ATOM 2063 C C . GLN A 1 271 ? -5.579 -16.026 -5.354 1.00 87.00 271 GLN A C 1
ATOM 2065 O O . GLN A 1 271 ? -5.287 -16.974 -4.626 1.00 87.00 271 GLN A O 1
ATOM 2070 N N . ARG A 1 272 ? -4.688 -15.425 -6.142 1.00 83.50 272 ARG A N 1
ATOM 2071 C CA . ARG A 1 272 ? -3.255 -15.721 -6.125 1.00 83.50 272 ARG A CA 1
ATOM 2072 C C . ARG A 1 272 ? -2.551 -14.761 -5.165 1.00 83.50 272 ARG A C 1
ATOM 2074 O O . ARG A 1 272 ? -2.880 -13.572 -5.146 1.00 83.50 272 ARG A O 1
ATOM 2081 N N . GLY A 1 273 ? -1.658 -15.315 -4.344 1.00 71.88 273 GLY A N 1
ATOM 2082 C CA . GLY A 1 273 ? -0.841 -14.598 -3.357 1.00 71.88 273 GLY A CA 1
ATOM 2083 C C . GLY A 1 273 ? 0.424 -14.026 -3.964 1.00 71.88 273 GLY A C 1
ATOM 2084 O O . GLY A 1 273 ? 0.977 -14.699 -4.861 1.00 71.88 273 GLY A O 1
#

Radius of gyration: 19.46 Å; chains: 1; bounding box: 46×41×53 Å